Protein AF-A0A1Q6K4X0-F1 (afdb_monomer)

Radius of gyration: 29.73 Å; Cα contacts (8 Å, |Δi|>4): 358; chains: 1; bounding box: 68×43×69 Å

pLDDT: mean 73.02, std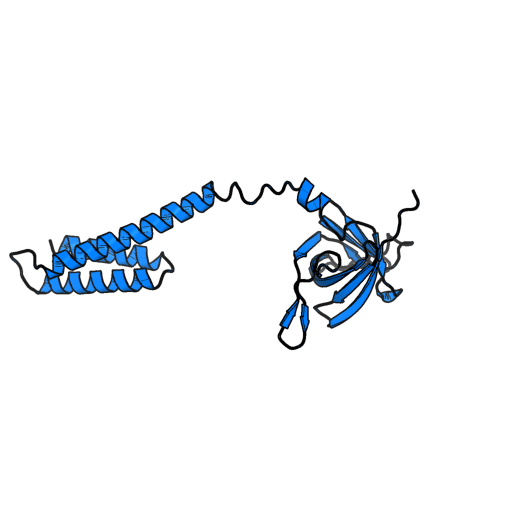 17.0, range [34.34, 96.12]

Secondary structure (DSSP, 8-state):
-HHHHHHHHHHHHHHHHTS--HHHHHHHHHHHHHHHHHHHH-SSS--HHHHHHHHHHHHHHHHHHHHHHHHHHHHHHSTTS--S-HHHHHHT-TT-EEEEESSTTT-EEEE-TTSEEEEES-TT-TTSEEEEEEEEEEE--EEETTEEE---TTS-EEEEEEEEEPPEETTEE---EEEEEEEEEEEETTEEEEEETTT--EEEEEEPP---

Sequence (212 aa):
MGIASFILGIVSLVLVLTGHSLLTIILGAIGFVLGIIGLLLNKSKISYMSIIGIILIIVSIIIVGVKFIFSLNEDENTGNASQVTEEEDVKNNPIIGNWLGDSENIGYFEFNKDKSFYWYQSQYTKDNNYYKGTYSITPGALQNNGKIDYGTEGHEIYTIMLYYDSQKVNGVSKERTDMGMFIVQKESETKFNVRNMMTDSFFNINKIQSNA

Foldseek 3Di:
DLVVLQVLLVVQCVLLVVDPDPVLNVLSVQLNVLSVVQVPPDDPDRDPSPVVSVVSSVVSVVVSVVVVVVVVVCVVVVVPPPPPPLVVVLVPDLPAAKKQWPDLCQEIKHQHSVQKIWGASYPVCSVWTQWIDGKDKDQDWDDDPNDIHSADVQWGKMKMKGWTFGTQHPNDHDGDTDIWIWIWTHPHSFKIWIATPVVRDIIMMGHDDPPD

Structure (mmCIF, N/CA/C/O backbone):
data_AF-A0A1Q6K4X0-F1
#
_entry.id   AF-A0A1Q6K4X0-F1
#
loop_
_atom_site.group_PDB
_atom_site.id
_atom_site.type_symbol
_atom_site.label_atom_id
_atom_site.label_alt_id
_atom_site.label_comp_id
_atom_site.label_asym_id
_atom_site.label_entity_id
_atom_site.label_seq_id
_atom_site.pdbx_PDB_ins_code
_atom_site.Cartn_x
_atom_site.Cartn_y
_atom_site.Cartn_z
_atom_site.occupancy
_atom_site.B_iso_or_equiv
_atom_site.auth_seq_id
_atom_site.auth_comp_id
_atom_site.auth_asym_id
_atom_site.auth_atom_id
_atom_site.pdbx_PDB_model_num
ATOM 1 N N . MET A 1 1 ? -47.733 -20.962 37.371 1.00 48.53 1 MET A N 1
ATOM 2 C CA . MET A 1 1 ? -46.739 -19.939 36.972 1.00 48.53 1 MET A CA 1
ATOM 3 C C . MET A 1 1 ? -45.320 -20.479 36.802 1.00 48.53 1 MET A C 1
ATOM 5 O O . MET A 1 1 ? -44.662 -20.000 35.894 1.00 48.53 1 MET A O 1
ATOM 9 N N . GLY A 1 2 ? -44.869 -21.495 37.556 1.00 51.03 2 GLY A N 1
ATOM 10 C CA . GLY A 1 2 ? -43.505 -22.044 37.413 1.00 51.03 2 GLY A CA 1
ATOM 11 C C . GLY A 1 2 ? -43.127 -22.519 35.999 1.00 51.03 2 GLY A C 1
ATOM 12 O O . GLY A 1 2 ? -42.027 -22.255 35.531 1.00 51.03 2 GLY A O 1
ATOM 13 N N . ILE A 1 3 ? -44.058 -23.147 35.272 1.00 52.09 3 ILE A N 1
ATOM 14 C CA . ILE A 1 3 ? -43.814 -23.617 33.895 1.00 52.09 3 ILE 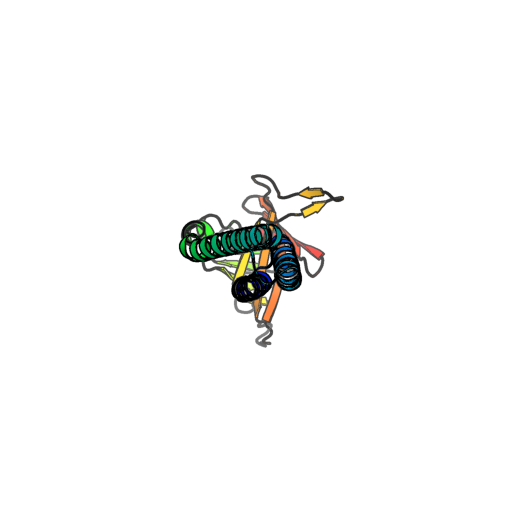A CA 1
ATOM 15 C C . ILE A 1 3 ? -43.611 -22.441 32.926 1.00 52.09 3 ILE A C 1
ATOM 17 O O . ILE A 1 3 ? -42.706 -22.481 32.102 1.00 52.09 3 ILE A O 1
ATOM 21 N N . ALA A 1 4 ? -44.391 -21.364 33.061 1.00 52.91 4 ALA A N 1
ATOM 22 C CA . ALA A 1 4 ? -44.247 -20.178 32.216 1.00 52.91 4 ALA A CA 1
ATOM 23 C C . ALA A 1 4 ? -42.901 -19.476 32.456 1.00 52.91 4 ALA A C 1
ATOM 25 O O . ALA A 1 4 ? -42.214 -19.131 31.501 1.00 52.91 4 ALA A O 1
ATOM 26 N N . SER A 1 5 ? -42.479 -19.339 33.718 1.00 52.88 5 SER A N 1
ATOM 27 C CA . SER A 1 5 ? -41.157 -18.797 34.062 1.00 52.88 5 SER A CA 1
ATOM 28 C C . SER A 1 5 ? -40.005 -19.699 33.609 1.00 52.88 5 SER A C 1
ATOM 30 O O . SER A 1 5 ? -38.953 -19.193 33.237 1.00 52.88 5 SER A O 1
ATOM 32 N N . PHE A 1 6 ? -40.198 -21.022 33.596 1.00 55.44 6 PHE A N 1
ATOM 33 C CA . PHE A 1 6 ? -39.202 -21.974 33.100 1.00 55.44 6 PHE A CA 1
ATOM 34 C C . PHE A 1 6 ? -39.042 -21.884 31.577 1.00 55.44 6 PHE A C 1
ATOM 36 O O . PHE A 1 6 ? -37.921 -21.798 31.084 1.00 55.44 6 PHE A O 1
ATOM 43 N N . ILE A 1 7 ? -40.155 -21.807 30.840 1.00 59.41 7 ILE A N 1
ATOM 44 C CA . ILE A 1 7 ? -40.153 -21.600 29.385 1.00 59.41 7 ILE A CA 1
ATOM 45 C C . ILE A 1 7 ? -39.500 -20.254 29.041 1.00 59.41 7 ILE A C 1
ATOM 47 O O . ILE A 1 7 ? -38.622 -20.207 28.184 1.00 59.41 7 ILE A O 1
ATOM 51 N N . LEU A 1 8 ? -39.851 -19.178 29.755 1.00 56.34 8 LEU A N 1
ATOM 52 C CA . LEU A 1 8 ? -39.223 -17.859 29.601 1.00 56.34 8 LEU A CA 1
ATOM 53 C C . LEU A 1 8 ? -37.716 -17.886 29.913 1.00 56.34 8 LEU A C 1
ATOM 55 O O . LEU A 1 8 ? -36.938 -17.235 29.220 1.00 56.34 8 LEU A O 1
ATOM 59 N N . GLY A 1 9 ? -37.292 -18.666 30.910 1.00 60.12 9 GLY A N 1
ATOM 60 C CA . GLY A 1 9 ? -35.881 -18.869 31.238 1.00 60.12 9 GLY A CA 1
ATOM 61 C C . GLY A 1 9 ? -35.108 -19.595 30.135 1.00 60.12 9 GLY A C 1
ATOM 62 O O . GLY A 1 9 ? -34.004 -19.176 29.799 1.00 60.12 9 GLY A O 1
ATOM 63 N N . ILE A 1 10 ? -35.695 -20.633 29.527 1.00 61.41 10 ILE A N 1
ATOM 64 C CA . ILE A 1 10 ? -35.090 -21.351 28.391 1.00 61.41 10 ILE A CA 1
ATOM 65 C C . ILE A 1 10 ? -34.988 -20.437 27.168 1.00 61.41 10 ILE A C 1
ATOM 67 O O . ILE A 1 10 ? -33.926 -20.355 26.560 1.00 61.41 10 ILE A O 1
ATOM 71 N N . VAL A 1 11 ? -36.062 -19.720 26.824 1.00 60.47 11 VAL A N 1
ATOM 72 C CA . VAL A 1 11 ? -36.071 -18.792 25.680 1.00 60.47 11 VAL A CA 1
ATOM 73 C C . VAL A 1 11 ? -35.028 -17.686 25.868 1.00 60.47 11 VAL A C 1
ATOM 75 O O . VAL A 1 11 ? -34.290 -17.379 24.936 1.00 60.47 11 VAL A O 1
ATOM 78 N N . SER A 1 12 ? -34.903 -17.151 27.086 1.00 58.31 12 SER A N 1
ATOM 79 C CA . SER A 1 12 ? -33.860 -16.184 27.439 1.00 58.31 12 SER A CA 1
ATOM 80 C C . SER A 1 12 ? -32.456 -16.774 27.289 1.00 58.31 12 SER A C 1
ATOM 82 O O . SER A 1 12 ? -31.617 -16.173 26.630 1.00 58.31 12 SER A O 1
ATOM 84 N N . LEU A 1 13 ? -32.200 -17.979 27.813 1.00 57.59 13 LEU A N 1
ATOM 85 C CA . LEU A 1 13 ? -30.898 -18.645 27.694 1.00 57.59 13 LEU A CA 1
ATOM 86 C C . LEU A 1 13 ? -30.501 -18.891 26.227 1.00 57.59 13 LEU A C 1
ATOM 88 O O . LEU A 1 13 ? -29.345 -18.689 25.864 1.00 57.59 13 LEU A O 1
ATOM 92 N N . VAL A 1 14 ? -31.456 -19.285 25.380 1.00 58.84 14 VAL A N 1
ATOM 93 C CA . VAL A 1 14 ? -31.230 -19.509 23.943 1.00 58.84 14 VAL A CA 1
ATOM 94 C C . VAL A 1 14 ? -30.912 -18.195 23.217 1.00 58.84 14 VAL A C 1
ATOM 96 O O . VAL A 1 14 ? -29.931 -18.141 22.481 1.00 58.84 14 VAL A O 1
ATOM 99 N N . LEU A 1 15 ? -31.666 -17.120 23.477 1.00 56.31 15 LEU A N 1
ATOM 100 C CA . LEU A 1 15 ? -31.404 -15.778 22.921 1.00 56.31 15 LEU A CA 1
ATOM 101 C C . LEU A 1 15 ? -30.054 -15.201 23.375 1.00 56.31 15 LEU A C 1
ATOM 103 O O . LEU A 1 15 ? -29.383 -14.459 22.658 1.00 56.31 15 LEU A O 1
ATOM 107 N N . VAL A 1 16 ? -29.645 -15.555 24.584 1.00 58.62 16 VAL A N 1
ATOM 108 C CA . VAL A 1 16 ? -28.382 -15.144 25.185 1.00 58.62 16 VAL A CA 1
ATOM 109 C C . VAL A 1 16 ? -27.194 -15.904 24.593 1.00 58.62 16 VAL A C 1
ATOM 111 O O . VAL A 1 16 ? -26.149 -15.301 24.381 1.00 58.62 16 VAL A O 1
ATOM 114 N N . LEU A 1 17 ? -27.350 -17.188 24.258 1.00 54.25 17 LEU A N 1
ATOM 115 C CA . LEU A 1 17 ? -26.324 -17.960 23.544 1.00 54.25 17 LEU A CA 1
ATOM 116 C C . LEU A 1 17 ? -26.070 -17.425 22.126 1.00 54.25 17 LEU A C 1
ATOM 118 O O . LEU A 1 17 ? -24.968 -17.584 21.609 1.00 54.25 17 LEU A O 1
ATOM 122 N N . THR A 1 18 ? -27.054 -16.755 21.520 1.00 57.53 18 THR A N 1
ATOM 123 C CA . THR A 1 18 ? -26.898 -16.086 20.218 1.00 57.53 18 THR A CA 1
ATOM 124 C C . THR A 1 18 ? -26.293 -14.679 20.307 1.00 57.53 18 THR A C 1
ATOM 126 O O . THR A 1 18 ? -25.854 -14.145 19.294 1.00 57.53 18 THR A O 1
ATOM 129 N N . GLY A 1 19 ? -26.238 -14.065 21.497 1.00 53.59 19 GLY A N 1
ATOM 130 C CA . GLY A 1 19 ? -25.682 -12.727 21.708 1.00 53.59 19 GLY A CA 1
ATOM 131 C C . GLY A 1 19 ? -24.340 -12.776 22.437 1.00 53.59 19 GLY A C 1
ATOM 132 O O . GLY A 1 19 ? -24.294 -13.075 23.624 1.00 53.59 19 GLY A O 1
ATOM 133 N N . HIS A 1 20 ? -23.243 -12.416 21.764 1.00 57.38 20 HIS A N 1
ATOM 134 C CA . HIS A 1 20 ? -21.856 -12.469 22.267 1.00 57.38 20 HIS A CA 1
ATOM 135 C C . HIS A 1 20 ? -21.516 -11.542 23.470 1.00 57.38 20 HIS A C 1
ATOM 137 O O . HIS A 1 20 ? -20.378 -11.096 23.606 1.00 57.38 20 HIS A O 1
ATOM 143 N N . SER A 1 21 ? -22.457 -11.195 24.358 1.00 60.59 21 SER A N 1
ATOM 144 C CA . SER A 1 21 ? -22.182 -10.384 25.552 1.00 60.59 21 SER A CA 1
ATOM 145 C C . SER A 1 21 ? -22.159 -11.231 26.827 1.00 60.59 21 SER A C 1
ATOM 147 O O . SER A 1 21 ? -23.158 -11.813 27.243 1.00 60.59 21 SER A O 1
ATOM 149 N N . LEU A 1 22 ? -21.009 -11.239 27.504 1.00 60.69 22 LEU A N 1
ATOM 150 C CA . LEU A 1 22 ? -20.805 -11.935 28.779 1.00 60.69 22 LEU A CA 1
ATOM 151 C C . LEU A 1 22 ? -21.836 -11.523 29.853 1.00 60.69 22 LEU A C 1
ATOM 153 O O . LEU A 1 22 ? -22.277 -12.347 30.651 1.00 60.69 22 LEU A O 1
ATOM 157 N N . LEU A 1 23 ? -22.265 -10.255 29.848 1.00 59.69 23 LEU A N 1
ATOM 158 C CA . LEU A 1 23 ? -23.225 -9.715 30.814 1.00 59.69 23 LEU A CA 1
ATOM 159 C C . LEU A 1 23 ? -24.624 -10.332 30.653 1.00 59.69 23 LEU A C 1
ATOM 161 O O . LEU A 1 23 ? -25.273 -10.654 31.648 1.00 59.69 23 LEU A O 1
ATOM 165 N N . THR A 1 24 ? -25.082 -10.540 29.416 1.00 61.66 24 THR A N 1
ATOM 166 C CA . THR A 1 24 ? -26.390 -11.158 29.145 1.00 61.66 24 THR A CA 1
ATOM 167 C C . THR A 1 24 ? -26.390 -12.647 29.484 1.00 61.66 24 THR A C 1
ATOM 169 O O . THR A 1 24 ? -27.399 -13.156 29.967 1.00 61.66 24 THR A O 1
ATOM 172 N N . ILE A 1 25 ? -25.239 -13.318 29.342 1.00 62.19 25 ILE A N 1
ATOM 173 C CA . ILE A 1 25 ? -25.019 -14.705 29.792 1.00 62.19 25 ILE A CA 1
ATOM 174 C C . ILE A 1 25 ? -25.204 -14.832 31.303 1.00 62.19 25 ILE A C 1
ATOM 176 O O . ILE A 1 25 ? -25.949 -15.696 31.766 1.00 62.19 25 ILE A O 1
ATOM 180 N N . ILE A 1 26 ? -24.597 -13.927 32.070 1.00 65.62 26 ILE A N 1
ATOM 181 C CA . ILE A 1 26 ? -24.696 -13.927 33.533 1.00 65.62 26 ILE A CA 1
ATOM 182 C C . ILE A 1 26 ? -26.141 -13.656 33.986 1.00 65.62 26 ILE A C 1
ATOM 184 O O . ILE A 1 26 ? -26.667 -14.383 34.830 1.00 65.62 26 ILE A O 1
ATOM 188 N N . LEU A 1 27 ? -26.813 -12.658 33.403 1.00 62.75 27 LEU A N 1
ATOM 189 C CA . LEU A 1 27 ? -28.191 -12.304 33.768 1.00 62.75 27 LEU A CA 1
ATOM 190 C C . LEU A 1 27 ? -29.202 -13.407 33.406 1.00 62.75 27 LEU A C 1
ATOM 192 O O . LEU A 1 27 ? -30.065 -13.737 34.225 1.00 62.75 27 LEU A O 1
ATOM 196 N N . GLY A 1 28 ? -29.058 -14.029 32.230 1.00 63.56 28 GLY A N 1
ATOM 197 C CA . GLY A 1 28 ? -29.887 -15.159 31.804 1.00 63.56 28 GLY A CA 1
ATOM 198 C C . GLY A 1 28 ? -29.727 -16.383 32.712 1.00 63.56 28 GLY A C 1
ATOM 199 O O . GLY A 1 28 ? -30.724 -16.977 33.131 1.00 63.56 28 GLY A O 1
ATOM 200 N N . ALA A 1 29 ? -28.490 -16.719 33.095 1.00 66.94 29 ALA A N 1
ATOM 201 C CA . ALA A 1 29 ? -28.207 -17.833 33.999 1.00 66.94 29 ALA A CA 1
ATOM 202 C C . ALA A 1 29 ? -28.795 -17.612 35.406 1.00 66.94 29 ALA A C 1
ATOM 204 O O . ALA A 1 29 ? -29.414 -18.519 35.967 1.00 66.94 29 ALA A O 1
ATOM 205 N N . ILE A 1 30 ? -28.670 -16.399 35.961 1.00 67.81 30 ILE A N 1
ATOM 206 C CA . ILE A 1 30 ? -29.246 -16.052 37.272 1.00 67.81 30 ILE A CA 1
ATOM 207 C C . ILE A 1 30 ? -30.779 -16.143 37.231 1.00 67.81 30 ILE A C 1
ATOM 209 O O . ILE A 1 30 ? -31.385 -16.738 38.126 1.00 67.81 30 ILE A O 1
ATOM 213 N N . GLY A 1 31 ? -31.413 -15.612 36.180 1.00 63.72 31 GLY A N 1
ATOM 214 C CA . GLY A 1 31 ? -32.865 -15.696 35.994 1.00 63.72 31 GLY A CA 1
ATOM 215 C C . GLY A 1 31 ? -33.37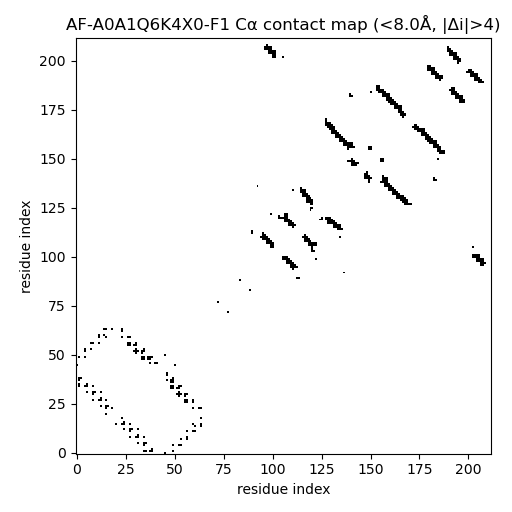1 -17.140 35.903 1.00 63.72 31 GLY A C 1
ATOM 216 O O . GLY A 1 31 ? -34.385 -17.482 36.515 1.00 63.72 31 GLY A O 1
ATOM 217 N N . PHE A 1 32 ? -32.631 -18.011 35.211 1.00 67.19 32 PHE A N 1
ATOM 218 C CA . PHE A 1 32 ? -32.951 -19.434 35.093 1.00 67.19 32 PHE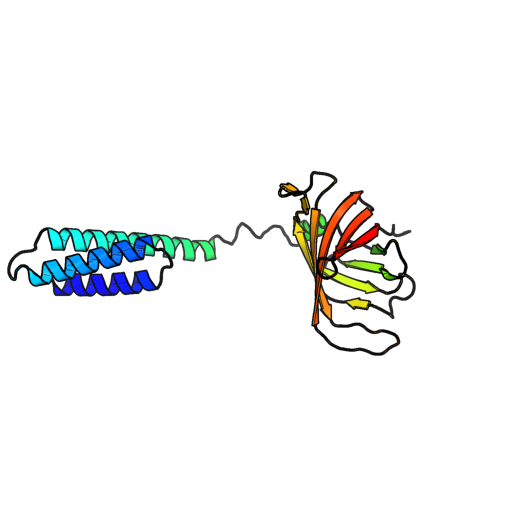 A CA 1
ATOM 219 C C . PHE A 1 32 ? -32.879 -20.168 36.441 1.00 67.19 32 PHE A C 1
ATOM 221 O O . PHE A 1 32 ? -33.824 -20.867 36.817 1.00 67.19 32 PHE A O 1
ATOM 228 N N . VAL A 1 33 ? -31.804 -19.960 37.210 1.00 69.69 33 VAL A N 1
ATOM 229 C CA . VAL A 1 33 ? -31.629 -20.570 38.541 1.00 69.69 33 VAL A CA 1
ATOM 230 C C . VAL A 1 33 ? -32.729 -20.117 39.504 1.00 69.69 33 VAL A C 1
ATOM 232 O O . VAL A 1 33 ? -33.336 -20.947 40.183 1.00 69.69 33 VAL A O 1
ATOM 235 N N . LEU A 1 34 ? -33.059 -18.822 39.523 1.00 65.06 34 LEU A N 1
ATOM 236 C CA . LEU A 1 34 ? -34.150 -18.291 40.348 1.00 65.06 34 LEU A CA 1
ATOM 237 C C . LEU A 1 34 ? -35.525 -18.826 39.917 1.00 65.06 34 LEU A C 1
ATOM 239 O O . LEU A 1 34 ? -36.375 -19.087 40.770 1.00 65.06 34 LEU A O 1
ATOM 243 N N . GLY A 1 35 ? -35.732 -19.054 38.616 1.00 63.56 35 GLY A N 1
ATOM 244 C CA . GLY A 1 35 ? -36.924 -19.713 38.083 1.00 63.56 35 GLY A CA 1
ATOM 245 C C . GLY A 1 35 ? -37.081 -21.153 38.582 1.00 63.56 35 GLY A C 1
ATOM 246 O O . GLY A 1 35 ? -38.167 -21.525 39.025 1.00 63.56 35 GLY A O 1
ATOM 247 N N . ILE A 1 36 ? -35.999 -21.942 38.585 1.00 66.56 36 ILE A N 1
ATOM 248 C CA . ILE A 1 36 ? -35.987 -23.317 39.121 1.00 66.56 36 ILE A CA 1
ATOM 249 C C . ILE A 1 36 ? -36.266 -23.320 40.627 1.00 66.56 36 ILE A C 1
ATOM 251 O O . ILE A 1 36 ? -37.115 -24.078 41.099 1.00 66.56 36 ILE A O 1
ATOM 255 N N . ILE A 1 37 ? -35.601 -22.443 41.382 1.00 66.62 37 ILE A N 1
ATOM 256 C CA . ILE A 1 37 ? -35.798 -22.312 42.832 1.00 66.62 37 ILE A CA 1
ATOM 257 C C . ILE A 1 37 ? -37.250 -21.915 43.148 1.00 66.62 37 ILE A C 1
ATOM 259 O O . ILE A 1 37 ? -37.867 -22.476 44.054 1.00 66.62 37 ILE A O 1
ATOM 263 N N . GLY A 1 38 ? -37.837 -21.005 42.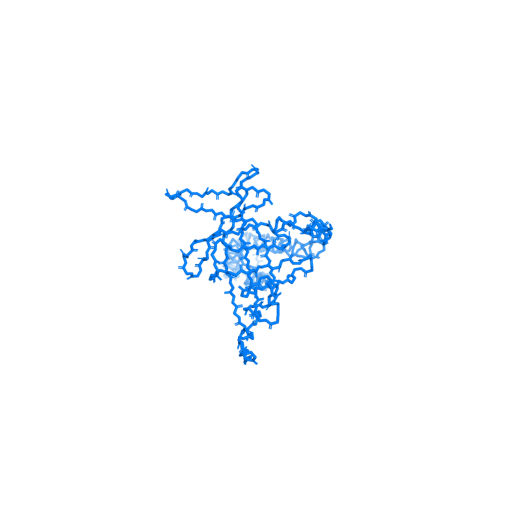363 1.00 61.53 38 GLY A N 1
ATOM 264 C CA . GLY A 1 38 ? -39.248 -20.629 42.471 1.00 61.53 38 GLY A CA 1
ATOM 265 C C . GLY A 1 38 ? -40.219 -21.778 42.172 1.00 61.53 38 GLY A C 1
ATOM 266 O O . GLY A 1 38 ? -41.292 -21.838 42.771 1.00 61.53 38 GLY A O 1
ATOM 267 N N . LEU A 1 39 ? -39.837 -22.707 41.292 1.00 61.22 39 LEU A N 1
ATOM 268 C CA . LEU A 1 39 ? -40.615 -23.901 40.941 1.00 61.22 39 LEU A CA 1
ATOM 269 C C . LEU A 1 39 ? -40.560 -24.971 42.043 1.00 61.22 39 LEU A C 1
ATOM 271 O O . LEU A 1 39 ? -41.547 -25.669 42.271 1.00 61.22 39 LEU A O 1
ATOM 275 N N . LEU A 1 40 ? -39.429 -25.061 42.749 1.00 64.62 40 LEU A N 1
ATOM 276 C CA . LEU A 1 40 ? -39.200 -26.008 43.841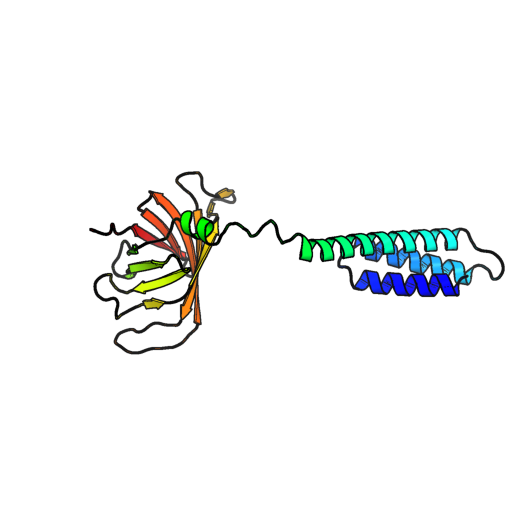 1.00 64.62 40 LEU A CA 1
ATOM 27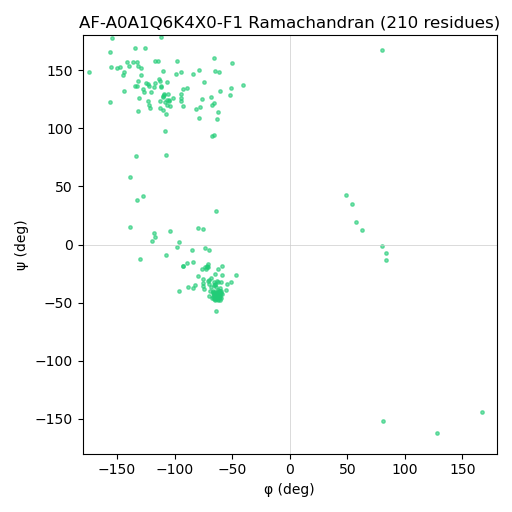7 C C . LEU A 1 40 ? -39.835 -25.576 45.176 1.00 64.62 40 LEU A C 1
ATOM 279 O O . LEU A 1 40 ? -40.162 -26.442 45.984 1.00 64.62 40 LEU A O 1
ATOM 283 N N . LEU A 1 41 ? -40.032 -24.271 45.426 1.00 60.34 41 LEU A N 1
ATOM 284 C CA . LEU A 1 41 ? -40.329 -23.773 46.780 1.00 60.34 41 LEU A CA 1
ATOM 285 C C . LEU A 1 41 ? -41.804 -23.624 47.203 1.00 60.34 41 LEU A C 1
ATOM 287 O O . LEU A 1 41 ? -42.014 -23.582 48.411 1.00 60.34 41 LEU A O 1
ATOM 291 N N . ASN A 1 42 ? -42.833 -23.578 46.336 1.00 53.00 42 ASN A N 1
ATOM 292 C CA . ASN A 1 42 ? -44.219 -23.871 46.779 1.00 53.00 42 ASN A CA 1
ATOM 293 C C . ASN A 1 42 ? -45.284 -23.916 45.666 1.00 53.00 42 ASN A C 1
ATOM 295 O O . ASN A 1 42 ? -45.251 -23.141 44.713 1.00 53.00 42 ASN A O 1
ATOM 299 N N . LYS A 1 43 ? -46.309 -24.759 45.863 1.00 56.97 43 LYS A N 1
ATOM 300 C CA . LYS A 1 43 ? -47.387 -25.080 44.905 1.00 56.97 43 LYS A CA 1
ATOM 301 C C . LYS A 1 43 ? -48.593 -24.120 44.876 1.00 56.97 43 LYS A C 1
ATOM 303 O O . LYS A 1 43 ? -49.453 -24.330 44.027 1.00 56.97 43 LYS A O 1
ATOM 308 N N . SER A 1 44 ? -48.709 -23.095 45.735 1.00 52.31 44 SER A N 1
ATOM 309 C CA . SER A 1 44 ? -49.973 -22.319 45.822 1.00 52.31 44 SER A CA 1
ATOM 310 C C . SER A 1 44 ? -49.895 -20.789 45.750 1.00 52.31 44 SER A C 1
ATOM 312 O O . SER A 1 44 ? -50.934 -20.168 45.533 1.00 52.31 44 SER A O 1
ATOM 314 N N . LYS A 1 45 ? -48.721 -20.149 45.860 1.00 56.25 45 LYS A N 1
ATOM 315 C CA . LYS A 1 45 ? -48.586 -18.685 45.712 1.00 56.25 45 LYS A CA 1
ATOM 316 C C . LYS A 1 45 ? -47.266 -18.302 45.049 1.00 56.25 45 LYS A C 1
ATOM 318 O O . LYS A 1 45 ? -46.251 -18.962 45.243 1.00 56.25 45 LYS A O 1
ATOM 323 N N . ILE A 1 46 ? -47.304 -17.230 44.259 1.00 54.91 46 ILE A N 1
ATOM 324 C CA . ILE A 1 46 ? -46.143 -16.661 43.568 1.00 54.91 46 ILE A CA 1
ATOM 325 C C . ILE A 1 46 ? -45.130 -16.207 44.627 1.00 54.91 46 ILE A C 1
ATOM 327 O O . ILE A 1 46 ? -45.412 -15.301 45.405 1.00 54.91 46 ILE A O 1
ATOM 331 N N . SER A 1 47 ? -43.966 -16.857 44.676 1.00 57.72 47 SER A N 1
ATOM 332 C CA . SER A 1 47 ? -42.863 -16.458 45.555 1.00 57.72 47 SER A CA 1
ATOM 333 C C . SER A 1 47 ? -42.187 -15.198 45.010 1.00 57.72 47 SER A C 1
ATOM 335 O O . SER A 1 47 ? -41.962 -15.096 43.803 1.00 57.72 47 SER A O 1
ATOM 337 N N . TYR A 1 48 ? -41.807 -14.265 45.888 1.00 61.09 48 TYR A N 1
ATOM 338 C CA . TYR A 1 48 ? -41.054 -13.054 45.532 1.00 61.09 48 TYR A CA 1
ATOM 339 C C . TYR A 1 48 ? -39.798 -13.359 44.695 1.00 61.09 48 TYR A C 1
ATOM 341 O O . TYR A 1 48 ? -39.471 -12.611 43.778 1.00 61.09 48 TYR A O 1
ATOM 349 N N . MET A 1 49 ? -39.157 -14.510 44.921 1.00 57.16 49 MET A N 1
ATOM 350 C CA . MET A 1 49 ? -38.014 -14.973 44.123 1.00 57.16 49 MET A CA 1
ATOM 351 C C . MET A 1 49 ? -38.378 -15.265 42.660 1.00 57.16 49 MET A C 1
ATOM 353 O O . MET A 1 49 ? -37.597 -14.982 41.755 1.00 57.16 49 MET A O 1
ATOM 357 N N . SER A 1 50 ? -39.587 -15.775 42.409 1.00 60.50 50 SER A N 1
ATOM 358 C CA . SER A 1 50 ? -40.090 -16.004 41.051 1.00 60.50 50 SER A CA 1
ATOM 359 C C . SER A 1 50 ? -40.377 -14.688 40.330 1.00 60.50 50 SER A C 1
ATOM 361 O O . SER A 1 50 ? -40.178 -14.612 39.123 1.00 60.50 50 SER A O 1
ATOM 363 N N . ILE A 1 51 ? -40.827 -13.657 41.054 1.00 63.06 51 ILE A N 1
ATOM 364 C CA . ILE A 1 51 ? -41.074 -12.318 40.496 1.00 63.06 51 ILE A CA 1
ATOM 365 C C . ILE A 1 51 ? -39.746 -11.676 40.089 1.00 63.06 51 ILE A C 1
ATOM 367 O O . ILE A 1 51 ? -39.620 -11.188 38.969 1.00 63.06 51 ILE A O 1
ATOM 371 N N . ILE A 1 52 ? -38.733 -11.747 40.957 1.00 62.66 52 ILE A N 1
ATOM 372 C CA . ILE A 1 52 ? -37.384 -11.238 40.672 1.00 62.66 52 ILE A CA 1
ATOM 373 C C . ILE A 1 52 ? -36.775 -11.960 39.461 1.00 62.66 52 ILE A C 1
ATOM 375 O O . ILE A 1 52 ? -36.238 -11.307 38.568 1.00 62.66 52 ILE A O 1
ATOM 379 N N . GLY A 1 53 ? -36.918 -13.287 39.377 1.00 61.84 53 GLY A N 1
ATOM 380 C CA . GLY A 1 53 ? -36.463 -14.062 38.219 1.00 61.84 53 GLY A CA 1
ATOM 381 C C . GLY A 1 53 ? -37.122 -13.624 36.905 1.00 61.84 53 GLY A C 1
ATOM 382 O O . GLY A 1 53 ? -36.435 -13.455 35.901 1.00 61.84 53 GLY A O 1
ATOM 383 N N . ILE A 1 54 ? -38.435 -13.364 36.916 1.00 64.06 54 ILE A N 1
ATOM 384 C CA . ILE A 1 54 ? -39.164 -12.862 35.739 1.00 64.06 54 ILE A CA 1
ATOM 385 C C . ILE A 1 54 ? -38.662 -11.471 35.331 1.00 64.06 54 ILE A C 1
ATOM 387 O O . ILE A 1 54 ? -38.433 -11.238 34.146 1.00 64.06 54 ILE A O 1
ATOM 391 N N . ILE A 1 55 ? -38.443 -10.564 36.289 1.00 67.12 55 ILE A N 1
ATOM 392 C CA . ILE A 1 55 ? -37.921 -9.217 36.009 1.00 67.12 55 ILE A CA 1
ATOM 393 C C . ILE A 1 55 ? -36.538 -9.301 35.348 1.00 67.12 55 ILE A C 1
ATOM 395 O O . ILE A 1 55 ? -36.303 -8.640 34.339 1.00 67.12 55 ILE A O 1
ATOM 399 N N . LEU A 1 56 ? -35.643 -10.151 35.857 1.00 64.00 56 LEU A N 1
ATOM 400 C CA . LEU A 1 56 ? -34.306 -10.337 35.279 1.00 64.00 56 LEU A CA 1
ATOM 401 C C . LEU A 1 56 ? -34.350 -10.920 33.859 1.00 64.00 56 LEU A C 1
ATOM 403 O O . LEU A 1 56 ? -33.561 -10.519 33.000 1.00 64.00 56 LEU A O 1
ATOM 407 N N . ILE A 1 57 ? -35.296 -11.823 33.588 1.00 64.81 57 ILE A N 1
ATOM 408 C CA . ILE A 1 57 ? -35.522 -12.353 32.239 1.00 64.81 57 ILE A CA 1
ATOM 409 C C . ILE A 1 57 ? -36.004 -11.242 31.297 1.00 64.81 57 ILE A C 1
ATOM 411 O O . ILE A 1 57 ? -35.460 -11.104 30.204 1.00 64.81 57 ILE A O 1
ATOM 415 N N . ILE A 1 58 ? -36.963 -10.413 31.723 1.00 64.44 58 ILE A N 1
ATOM 416 C CA . ILE A 1 58 ? -37.466 -9.285 30.923 1.00 64.44 58 ILE A CA 1
ATOM 417 C C . ILE A 1 58 ? -36.333 -8.303 30.601 1.00 64.44 58 ILE A C 1
ATOM 419 O O . ILE A 1 58 ? -36.173 -7.917 29.446 1.00 64.44 58 ILE A O 1
ATOM 423 N N . VAL A 1 59 ? -35.504 -7.948 31.588 1.00 68.19 59 VAL A N 1
ATOM 424 C CA . VAL A 1 59 ? -34.340 -7.068 31.383 1.00 68.19 59 VAL A CA 1
ATOM 425 C C . VAL A 1 59 ? -33.358 -7.673 30.375 1.00 68.19 59 VAL A C 1
ATOM 427 O O . VAL A 1 59 ? -32.884 -6.968 29.487 1.00 68.19 59 VAL A O 1
ATOM 430 N N . SER A 1 60 ? -33.099 -8.980 30.456 1.00 64.69 60 SER A N 1
ATOM 431 C CA . SER A 1 60 ? -32.210 -9.675 29.513 1.00 64.69 60 SER A CA 1
ATOM 432 C C . SER A 1 60 ? -32.753 -9.631 28.079 1.00 64.69 60 SER A C 1
ATOM 434 O O . SER A 1 60 ? -32.006 -9.327 27.151 1.00 64.69 60 SER A O 1
ATOM 436 N N . ILE A 1 61 ? -34.059 -9.856 27.898 1.00 65.94 61 ILE A N 1
ATOM 437 C CA . ILE A 1 61 ? -34.726 -9.789 26.588 1.00 65.94 61 ILE A CA 1
ATOM 438 C C . ILE A 1 61 ? -34.685 -8.364 26.024 1.00 65.94 61 ILE A C 1
ATOM 440 O O . ILE A 1 61 ? -34.415 -8.198 24.838 1.00 65.94 61 ILE A O 1
ATOM 444 N N . ILE A 1 62 ? -34.899 -7.335 26.853 1.00 67.94 62 ILE A N 1
ATOM 445 C CA . ILE A 1 62 ? -34.819 -5.930 26.421 1.00 67.94 62 ILE A CA 1
ATOM 446 C C . ILE A 1 62 ? -33.408 -5.600 25.925 1.00 67.94 62 ILE A C 1
ATOM 448 O O . ILE A 1 62 ? -33.269 -5.010 24.860 1.00 67.94 62 ILE A O 1
ATOM 452 N N . ILE A 1 63 ? -32.357 -6.007 26.645 1.00 66.06 63 ILE A N 1
ATOM 453 C CA . ILE A 1 63 ? -30.965 -5.743 26.239 1.00 66.06 63 ILE A CA 1
ATOM 454 C C . ILE A 1 63 ? -30.648 -6.412 24.893 1.00 66.06 63 ILE A C 1
ATOM 456 O O . ILE A 1 63 ? -30.040 -5.786 24.022 1.00 66.06 63 ILE A O 1
ATOM 460 N N . VAL A 1 64 ? -31.082 -7.662 24.702 1.00 65.25 64 VAL A N 1
ATOM 461 C CA . VAL A 1 64 ? -30.910 -8.388 23.433 1.00 65.25 64 VAL A CA 1
ATOM 462 C C . VAL A 1 64 ? -31.717 -7.730 22.312 1.00 65.25 64 VAL A C 1
ATOM 464 O O . VAL A 1 64 ? -31.180 -7.515 21.232 1.00 65.25 64 VAL A O 1
ATOM 467 N N . GLY A 1 65 ? -32.969 -7.347 22.573 1.00 64.06 65 GLY A N 1
ATOM 468 C CA . GLY A 1 65 ? -33.834 -6.668 21.607 1.00 64.06 65 GLY A CA 1
ATOM 469 C C . GLY A 1 65 ? -33.292 -5.305 21.179 1.00 64.06 65 GLY A C 1
ATOM 470 O O . GLY A 1 65 ? -33.283 -5.004 19.993 1.00 64.06 65 GLY A O 1
ATOM 471 N N . VAL A 1 66 ? -32.761 -4.512 22.114 1.00 64.88 66 VAL A N 1
ATOM 472 C CA . VAL A 1 66 ? -32.099 -3.236 21.808 1.00 64.88 66 VAL A CA 1
ATOM 473 C C . VAL A 1 66 ? -30.873 -3.471 20.930 1.00 64.88 66 VAL A C 1
ATOM 475 O O . VAL A 1 66 ? -30.738 -2.808 19.910 1.00 64.88 66 VAL A O 1
ATOM 478 N N . LYS A 1 67 ? -30.013 -4.445 21.258 1.00 63.91 67 LYS A N 1
ATOM 479 C CA . LYS A 1 67 ? -28.866 -4.792 20.403 1.00 63.91 67 LYS A CA 1
ATOM 480 C C . LYS A 1 67 ? -29.278 -5.283 19.019 1.00 63.91 67 LYS A C 1
ATOM 482 O O . LYS A 1 67 ? -28.628 -4.924 18.049 1.00 63.91 67 LYS A O 1
ATOM 487 N N . PHE A 1 68 ? -30.338 -6.079 18.923 1.00 64.12 68 PHE A N 1
ATOM 488 C CA . PHE A 1 68 ? -30.859 -6.558 17.647 1.00 64.12 68 PHE A CA 1
ATOM 489 C C . PHE A 1 68 ? -31.419 -5.408 16.801 1.00 64.12 68 PHE A C 1
ATOM 491 O O . PHE A 1 68 ? -31.104 -5.318 15.624 1.00 64.12 68 PHE A O 1
ATOM 498 N N . ILE A 1 69 ? -32.159 -4.472 17.405 1.00 62.00 69 ILE A N 1
ATOM 499 C CA . ILE A 1 69 ? -32.621 -3.252 16.727 1.00 62.00 69 ILE A CA 1
ATOM 500 C C . ILE A 1 69 ? -31.434 -2.378 16.303 1.00 62.00 69 ILE A C 1
ATOM 502 O O . ILE A 1 69 ? -31.447 -1.858 15.197 1.00 62.00 69 ILE A O 1
ATOM 506 N N . PHE A 1 70 ? -30.395 -2.234 17.133 1.00 57.84 70 PHE A N 1
ATOM 507 C CA . PHE A 1 70 ? -29.170 -1.527 16.743 1.00 57.84 70 PHE A CA 1
ATOM 508 C C . PHE A 1 70 ? -28.402 -2.243 15.629 1.00 57.84 70 PHE A C 1
ATOM 510 O O . PHE A 1 70 ? -27.857 -1.556 14.784 1.00 57.84 70 PHE A O 1
ATOM 517 N N . SER A 1 71 ? -28.398 -3.577 15.590 1.00 58.75 71 SER A N 1
ATOM 518 C CA . SER A 1 71 ? -27.798 -4.363 14.503 1.00 58.75 71 SER A CA 1
ATOM 519 C C . SER A 1 71 ? -28.590 -4.231 13.199 1.00 58.75 71 SER A C 1
ATOM 521 O O . SER A 1 71 ? -27.989 -4.091 12.145 1.00 58.75 71 SER A O 1
ATOM 523 N N . LEU A 1 72 ? -29.925 -4.215 13.259 1.00 57.59 72 LEU A N 1
ATOM 524 C CA . LEU A 1 72 ? -30.775 -3.944 12.093 1.00 57.59 72 LEU A CA 1
ATOM 525 C C . LEU A 1 72 ? -30.650 -2.486 11.625 1.00 57.59 72 LEU A C 1
ATOM 527 O O . LEU A 1 72 ? -30.637 -2.215 10.431 1.00 57.59 72 LEU A O 1
ATOM 531 N N . ASN A 1 73 ? -30.504 -1.547 12.563 1.00 53.34 73 ASN A N 1
ATOM 532 C CA . ASN A 1 73 ? -30.170 -0.164 12.244 1.00 53.34 73 ASN A CA 1
ATOM 533 C C . ASN A 1 73 ? -28.711 -0.004 11.808 1.00 53.34 73 ASN A C 1
ATOM 535 O O . ASN A 1 73 ? -28.416 0.987 11.169 1.00 53.34 73 ASN A O 1
ATOM 539 N N . GLU A 1 74 ? -27.783 -0.907 12.119 1.00 49.06 74 GLU A N 1
ATOM 540 C CA . GLU A 1 74 ? -26.448 -0.901 11.509 1.00 49.06 74 GLU A CA 1
ATOM 541 C C . GLU A 1 74 ? -26.538 -1.302 10.033 1.00 49.06 74 GLU A C 1
ATOM 543 O O . GLU A 1 74 ? -25.808 -0.739 9.229 1.00 49.06 74 GLU A O 1
ATOM 548 N N . ASP A 1 75 ? -27.491 -2.147 9.635 1.00 46.53 75 ASP A N 1
ATOM 549 C CA . ASP A 1 75 ? -27.726 -2.469 8.220 1.00 46.53 75 ASP A CA 1
ATOM 550 C C . ASP A 1 75 ? -28.446 -1.338 7.450 1.00 46.53 75 ASP A C 1
ATOM 552 O O . ASP A 1 75 ? -28.188 -1.148 6.264 1.00 46.53 75 ASP A O 1
ATOM 556 N N . GLU A 1 76 ? -29.292 -0.526 8.104 1.00 46.78 76 GLU A N 1
ATOM 557 C CA . GLU A 1 76 ? -29.917 0.660 7.473 1.00 46.78 76 GLU A CA 1
ATOM 558 C C . GLU A 1 76 ? -29.131 1.973 7.677 1.00 46.78 76 GLU A C 1
ATOM 560 O O . GLU A 1 76 ? -29.302 2.928 6.920 1.00 46.78 76 GLU A O 1
ATOM 565 N N . ASN A 1 77 ? -28.228 2.038 8.659 1.00 42.31 77 ASN A N 1
ATOM 566 C CA . ASN A 1 77 ? -27.468 3.239 9.036 1.00 42.31 77 ASN A CA 1
ATOM 567 C C . ASN A 1 77 ? -25.943 3.072 8.867 1.00 42.31 77 ASN A C 1
ATOM 569 O O . ASN A 1 77 ? -25.177 3.964 9.228 1.00 42.31 77 ASN A O 1
ATOM 573 N N . THR A 1 78 ? -25.490 1.990 8.221 1.00 38.69 78 THR A N 1
ATOM 574 C CA . THR A 1 78 ? -24.202 1.968 7.494 1.00 38.69 78 THR A CA 1
ATOM 575 C C . THR A 1 78 ? -24.268 2.753 6.178 1.00 38.69 78 THR A C 1
ATOM 577 O O . THR A 1 78 ? -23.242 2.976 5.538 1.00 38.69 78 THR A O 1
ATOM 580 N N . GLY A 1 79 ? -25.439 3.287 5.817 1.00 38.66 79 GLY A N 1
ATOM 581 C CA . GLY A 1 79 ? -25.650 4.139 4.645 1.00 38.66 79 GLY A CA 1
ATOM 582 C C . GLY A 1 79 ? -25.152 5.585 4.756 1.00 38.66 79 GLY A C 1
ATOM 583 O O . GLY A 1 79 ? -25.523 6.383 3.908 1.00 38.66 79 GLY A O 1
ATOM 584 N N . ASN A 1 80 ? -24.338 5.949 5.758 1.00 35.25 80 ASN A N 1
ATOM 585 C CA . ASN A 1 80 ? -23.780 7.310 5.869 1.00 35.25 80 ASN A CA 1
ATOM 586 C C . ASN A 1 80 ? -22.302 7.399 6.302 1.00 35.25 80 ASN A C 1
ATOM 588 O O . ASN A 1 80 ? -21.825 8.482 6.631 1.00 35.25 80 ASN A O 1
ATOM 592 N N . ALA A 1 81 ? -21.544 6.297 6.252 1.00 40.25 81 ALA A N 1
ATOM 593 C CA . ALA A 1 81 ? -20.080 6.331 6.409 1.00 40.25 81 ALA A CA 1
ATOM 594 C C . ALA A 1 81 ? -19.313 5.848 5.163 1.00 40.25 81 ALA A C 1
ATOM 596 O O . ALA A 1 81 ? -18.092 5.728 5.181 1.00 40.25 81 ALA A O 1
ATOM 597 N N . SER A 1 82 ? -20.002 5.581 4.054 1.00 43.75 82 SER A N 1
ATOM 598 C CA . SER A 1 82 ? -19.376 5.220 2.776 1.00 43.75 82 SER A CA 1
ATOM 599 C C . SER A 1 82 ? -20.078 5.923 1.625 1.00 43.75 82 SER A C 1
ATOM 601 O O . SER A 1 82 ? -20.598 5.322 0.695 1.00 43.75 82 SER A O 1
ATOM 603 N N . GLN A 1 83 ? -20.083 7.247 1.719 1.00 37.22 83 GLN A N 1
ATOM 604 C CA . GLN A 1 83 ? -20.146 8.112 0.551 1.00 37.22 83 GLN A CA 1
ATOM 605 C C . GLN A 1 83 ? -19.001 9.132 0.615 1.00 37.22 83 GLN A C 1
ATOM 607 O O . GLN A 1 83 ? -19.161 10.298 0.281 1.00 37.22 83 GLN A O 1
ATOM 612 N N . VAL A 1 84 ? -17.804 8.678 1.013 1.00 41.41 84 VAL A N 1
ATOM 613 C CA . VAL A 1 84 ? -16.606 9.197 0.345 1.00 41.41 84 VAL A CA 1
ATOM 614 C C . VAL A 1 84 ? -16.730 8.628 -1.058 1.00 41.41 84 VAL A C 1
ATOM 616 O O . VAL A 1 84 ? -16.467 7.449 -1.285 1.00 41.41 84 VAL A O 1
ATOM 619 N N . THR A 1 85 ? -17.327 9.414 -1.950 1.00 41.53 85 THR A N 1
ATOM 620 C CA . THR A 1 85 ? -17.493 9.095 -3.369 1.00 41.53 85 THR A CA 1
ATOM 621 C C . THR A 1 85 ? -16.195 8.448 -3.861 1.00 41.53 85 THR A C 1
ATOM 623 O O . THR A 1 85 ? -15.126 8.950 -3.516 1.00 41.53 85 THR A O 1
ATOM 626 N N . GLU A 1 86 ? -16.238 7.381 -4.667 1.00 47.69 86 GLU A N 1
ATOM 627 C CA . GLU A 1 86 ? -15.027 6.843 -5.324 1.00 47.69 86 GLU A CA 1
ATOM 628 C C . GLU A 1 86 ? -14.183 7.971 -5.962 1.00 47.69 86 GLU A C 1
ATOM 630 O O . GLU A 1 86 ? -12.961 7.888 -6.032 1.00 47.69 86 GLU A O 1
ATOM 635 N N . GLU A 1 87 ? -14.818 9.089 -6.335 1.00 45.19 87 GLU A N 1
ATOM 636 C CA . GLU A 1 87 ? -14.163 10.327 -6.755 1.00 45.19 87 GLU A CA 1
ATOM 637 C C . GLU A 1 87 ? -13.259 11.000 -5.699 1.00 45.19 87 GLU A C 1
ATOM 639 O O . GLU A 1 87 ? -12.183 11.461 -6.070 1.00 45.19 87 GLU A O 1
ATOM 644 N N . GLU A 1 88 ? -13.617 11.069 -4.411 1.00 46.34 88 GLU A N 1
ATOM 645 C CA . GLU A 1 88 ? -12.764 11.656 -3.357 1.00 46.34 88 GLU A CA 1
ATOM 646 C C . GLU A 1 88 ? -11.591 10.741 -2.984 1.00 46.34 88 GLU A C 1
ATOM 648 O O . GLU A 1 88 ? -10.465 11.217 -2.818 1.00 46.34 88 GLU A O 1
ATOM 653 N N . ASP A 1 89 ? -11.825 9.428 -2.943 1.00 50.69 89 ASP A N 1
ATOM 654 C CA . ASP A 1 89 ? -10.803 8.421 -2.634 1.00 50.69 89 ASP A CA 1
ATOM 655 C C . ASP A 1 89 ? -9.770 8.255 -3.774 1.00 50.69 89 ASP A C 1
ATOM 657 O O . ASP A 1 89 ? -8.645 7.785 -3.579 1.00 50.69 89 ASP A O 1
ATOM 661 N N . VAL A 1 90 ? -10.126 8.693 -4.988 1.00 52.25 90 VAL A N 1
ATOM 662 C CA . VAL A 1 90 ? -9.213 8.850 -6.132 1.00 52.25 90 VAL A CA 1
ATOM 663 C C . VAL A 1 90 ? -8.558 10.234 -6.148 1.00 52.25 90 VAL A C 1
ATOM 665 O O . VAL A 1 90 ? -7.380 10.341 -6.494 1.00 52.25 90 VAL A O 1
ATOM 668 N N . LYS A 1 91 ? -9.275 11.299 -5.765 1.00 52.16 91 LYS A N 1
ATOM 669 C CA . LYS A 1 91 ? -8.748 12.676 -5.749 1.00 52.16 91 LYS A CA 1
ATOM 670 C C . LYS A 1 91 ? -7.673 12.887 -4.678 1.00 52.16 91 LYS A C 1
ATOM 672 O O . LYS A 1 91 ? -6.760 13.675 -4.909 1.00 52.16 91 LYS A O 1
ATOM 677 N N . ASN A 1 92 ? -7.738 12.140 -3.574 1.00 68.38 92 ASN A N 1
ATOM 678 C CA . ASN A 1 92 ? -6.794 12.224 -2.456 1.00 68.38 92 ASN A CA 1
ATOM 679 C C . ASN A 1 92 ? -5.779 11.072 -2.397 1.00 68.38 92 ASN A C 1
ATOM 681 O O . ASN A 1 92 ? -5.084 10.936 -1.395 1.00 68.38 92 ASN A O 1
ATOM 685 N N . ASN A 1 93 ? -5.662 10.235 -3.434 1.00 83.12 93 ASN A N 1
ATOM 686 C CA . ASN A 1 93 ? -4.704 9.131 -3.419 1.00 83.12 93 ASN A CA 1
ATOM 687 C C . ASN A 1 93 ? -3.272 9.631 -3.728 1.00 83.12 93 ASN A C 1
ATOM 689 O O . ASN A 1 93 ? -2.970 9.960 -4.882 1.00 83.12 93 ASN A O 1
ATOM 693 N N . PRO A 1 94 ? -2.363 9.650 -2.735 1.00 85.69 94 PRO A N 1
ATOM 694 C CA . PRO A 1 94 ? -1.057 10.303 -2.846 1.00 85.69 94 PRO A CA 1
ATOM 695 C C . PRO A 1 94 ? -0.082 9.561 -3.768 1.00 85.69 94 PRO A C 1
ATOM 697 O O . PRO A 1 94 ? 0.885 10.151 -4.252 1.00 85.69 94 PRO A O 1
ATOM 700 N N . ILE A 1 95 ? -0.330 8.277 -4.040 1.00 90.12 95 ILE A N 1
ATOM 701 C CA . ILE A 1 95 ? 0.578 7.435 -4.824 1.00 90.12 95 ILE A CA 1
ATOM 702 C C . ILE A 1 95 ? 0.179 7.318 -6.295 1.00 90.12 95 ILE A C 1
ATOM 704 O O . ILE A 1 95 ? 0.892 6.674 -7.058 1.00 90.12 95 ILE A O 1
ATOM 708 N N . ILE A 1 96 ? -0.931 7.926 -6.732 1.00 92.31 96 ILE A N 1
ATOM 709 C CA . ILE A 1 96 ? -1.327 7.864 -8.145 1.00 92.31 96 ILE A CA 1
ATOM 710 C C . ILE A 1 96 ? -0.245 8.493 -9.026 1.00 92.31 96 ILE A C 1
ATOM 712 O O . ILE A 1 96 ? 0.228 9.617 -8.791 1.00 92.31 96 ILE A O 1
ATOM 716 N N . GLY A 1 97 ? 0.103 7.762 -10.081 1.00 92.75 97 GLY A N 1
ATOM 717 C CA . GLY A 1 97 ? 1.069 8.166 -11.086 1.00 92.75 97 GLY A CA 1
ATOM 718 C C . GLY A 1 97 ? 2.147 7.121 -11.332 1.00 92.75 97 GLY A C 1
ATOM 719 O O . GLY A 1 97 ? 2.014 5.945 -10.995 1.00 92.75 97 GLY A O 1
ATOM 720 N N . ASN A 1 98 ? 3.219 7.605 -11.945 1.00 94.44 98 ASN A N 1
ATOM 721 C CA . ASN A 1 98 ? 4.325 6.816 -12.456 1.00 94.44 98 ASN A CA 1
ATOM 722 C C . ASN A 1 98 ? 5.550 7.049 -11.574 1.00 94.44 98 ASN A C 1
ATOM 724 O O . ASN A 1 98 ? 5.914 8.203 -11.329 1.00 94.44 98 ASN A O 1
ATOM 728 N N . TRP A 1 99 ? 6.185 5.978 -11.109 1.00 95.38 99 TRP A N 1
ATOM 729 C CA . TRP A 1 99 ? 7.250 6.051 -10.112 1.00 95.38 99 TRP A CA 1
ATOM 730 C C . TRP A 1 99 ? 8.438 5.185 -10.501 1.00 95.38 99 TRP A C 1
ATOM 732 O O . TRP A 1 99 ? 8.273 4.040 -10.915 1.00 95.38 99 TRP A O 1
ATOM 742 N N . LEU A 1 100 ? 9.643 5.720 -10.337 1.00 95.12 100 LEU A N 1
ATOM 743 C CA . LEU A 1 100 ? 10.890 5.018 -10.613 1.00 95.12 100 LEU A CA 1
ATOM 744 C C . LEU A 1 100 ? 11.611 4.691 -9.309 1.00 95.12 100 LEU A C 1
ATOM 746 O O . LEU A 1 100 ? 11.828 5.586 -8.488 1.00 95.12 100 LEU A O 1
ATOM 750 N N . GLY A 1 101 ? 12.004 3.430 -9.143 1.00 93.19 101 GLY A N 1
ATOM 751 C CA . GLY A 1 101 ? 12.907 3.020 -8.077 1.00 93.19 101 GLY A CA 1
ATOM 752 C C . GLY A 1 101 ? 14.271 3.698 -8.192 1.00 93.19 101 GLY A C 1
ATOM 753 O O . GLY A 1 101 ? 14.758 3.978 -9.285 1.00 93.19 101 GLY A O 1
ATOM 754 N N . ASP A 1 102 ? 14.912 3.944 -7.058 1.00 89.44 102 ASP A N 1
ATOM 755 C CA . ASP A 1 102 ? 16.262 4.513 -6.979 1.00 89.44 102 ASP A CA 1
ATOM 756 C C . ASP A 1 102 ? 17.386 3.567 -7.442 1.00 89.44 102 ASP A C 1
ATOM 758 O O . ASP A 1 102 ? 18.542 3.978 -7.538 1.00 89.44 102 ASP A O 1
ATOM 762 N N . SER A 1 103 ? 17.056 2.318 -7.774 1.00 81.50 103 SER A N 1
ATOM 763 C CA . SER A 1 103 ? 17.964 1.371 -8.415 1.00 81.50 103 SER A CA 1
ATOM 764 C C . SER A 1 103 ? 17.258 0.549 -9.493 1.00 81.50 103 SER A C 1
ATOM 766 O O . SER A 1 103 ? 16.053 0.294 -9.428 1.00 81.50 103 SER A O 1
ATOM 768 N N . GLU A 1 104 ? 18.028 0.085 -10.480 1.00 72.12 104 GLU A N 1
ATOM 769 C CA . GLU A 1 104 ? 17.515 -0.691 -11.622 1.00 72.12 104 GLU A CA 1
ATOM 770 C C . GLU A 1 104 ? 16.801 -1.988 -11.203 1.00 72.12 104 GLU A C 1
ATOM 772 O O . GLU A 1 104 ? 15.899 -2.454 -11.894 1.00 72.12 104 GLU A O 1
ATOM 777 N N . ASN A 1 105 ? 17.155 -2.550 -10.045 1.00 80.19 105 ASN A N 1
ATOM 778 C CA . ASN A 1 105 ? 16.558 -3.784 -9.530 1.00 80.19 105 ASN A CA 1
ATOM 779 C C . ASN A 1 105 ? 15.159 -3.579 -8.935 1.00 80.19 105 ASN A C 1
ATOM 781 O O . ASN A 1 105 ? 14.403 -4.540 -8.811 1.00 80.19 105 ASN A O 1
ATOM 785 N N . ILE A 1 106 ? 14.817 -2.345 -8.557 1.00 86.69 106 ILE A N 1
ATOM 786 C CA . ILE A 1 106 ? 13.498 -2.006 -8.021 1.00 86.69 106 ILE A CA 1
ATOM 787 C C . ILE A 1 106 ? 12.506 -1.787 -9.161 1.00 86.69 106 ILE A C 1
ATOM 789 O O . ILE A 1 106 ? 11.356 -2.182 -9.035 1.00 86.69 106 ILE A O 1
ATOM 793 N N . GLY A 1 107 ? 12.939 -1.227 -10.291 1.00 89.94 107 GLY A N 1
ATOM 794 C CA . GLY A 1 107 ? 12.109 -1.079 -11.486 1.00 89.94 107 GLY A CA 1
ATOM 795 C C . GLY A 1 107 ? 11.150 0.116 -11.449 1.00 89.94 107 GLY A C 1
ATOM 796 O O . GLY A 1 107 ? 11.434 1.157 -10.853 1.00 89.94 107 GLY A O 1
ATOM 797 N N . TYR A 1 108 ? 10.031 -0.015 -12.159 1.00 92.19 108 TYR A N 1
ATOM 798 C CA . TYR A 1 108 ? 9.098 1.069 -12.476 1.00 92.19 108 TYR A CA 1
ATOM 799 C C . TYR A 1 108 ? 7.662 0.702 -12.082 1.00 92.19 108 TYR A C 1
ATOM 801 O O . TYR A 1 108 ? 7.205 -0.392 -12.400 1.00 92.19 108 TYR A O 1
ATOM 809 N N . PHE A 1 109 ? 6.943 1.607 -11.420 1.00 93.88 109 PHE A N 1
ATOM 810 C CA . PHE A 1 109 ? 5.582 1.390 -10.924 1.00 93.88 109 PHE A CA 1
ATOM 811 C C . PHE A 1 109 ? 4.591 2.346 -11.586 1.00 93.88 109 PHE A C 1
ATOM 813 O O . PHE A 1 109 ? 4.860 3.541 -11.707 1.00 93.88 109 PHE A O 1
ATOM 820 N N . GLU A 1 110 ? 3.417 1.832 -11.934 1.00 94.12 110 GLU A N 1
ATOM 821 C CA . GLU A 1 110 ? 2.261 2.615 -12.377 1.00 94.12 110 GLU A CA 1
ATOM 822 C C . GLU A 1 110 ? 1.086 2.333 -11.449 1.00 94.12 110 GLU A C 1
ATOM 824 O O . GLU A 1 110 ? 0.619 1.197 -11.381 1.00 94.12 110 GLU A O 1
ATOM 829 N N . PHE A 1 111 ? 0.608 3.362 -10.751 1.00 94.19 111 PHE A N 1
ATOM 830 C CA . PHE A 1 111 ? -0.586 3.305 -9.906 1.00 94.19 111 PHE A CA 1
ATOM 831 C C . PHE A 1 111 ? -1.708 4.118 -10.546 1.00 94.19 111 PHE A C 1
ATOM 833 O O . PHE A 1 111 ? -1.602 5.342 -10.687 1.00 94.19 111 PHE A O 1
ATOM 840 N N . ASN A 1 112 ? -2.783 3.433 -10.929 1.00 92.38 112 ASN A N 1
ATOM 841 C CA . ASN A 1 112 ? -3.879 4.012 -11.695 1.00 92.38 112 ASN A CA 1
ATOM 842 C C . ASN A 1 112 ? -5.063 4.418 -10.815 1.00 92.38 112 ASN A C 1
ATOM 844 O O . ASN A 1 112 ? -5.285 3.898 -9.724 1.00 92.38 112 ASN A O 1
ATOM 848 N N . LYS A 1 113 ? -5.881 5.337 -11.337 1.00 90.56 113 LYS A N 1
ATOM 849 C CA . LYS A 1 113 ? -7.088 5.838 -10.658 1.00 90.56 113 LYS A CA 1
ATOM 850 C C . LYS A 1 113 ? -8.109 4.741 -10.349 1.00 90.56 113 LYS A C 1
ATOM 852 O O . LYS A 1 113 ? -8.779 4.817 -9.331 1.00 90.56 113 LYS A O 1
ATOM 857 N N . ASP A 1 114 ? -8.193 3.719 -11.191 1.00 88.56 114 ASP A N 1
ATOM 858 C CA . ASP A 1 114 ? -9.090 2.567 -11.037 1.00 88.56 114 ASP A CA 1
ATOM 859 C C . ASP A 1 114 ? -8.569 1.509 -10.043 1.00 88.56 114 ASP A C 1
ATOM 861 O O . ASP A 1 114 ? -9.059 0.382 -10.023 1.00 88.56 114 ASP A O 1
ATOM 865 N N . LYS A 1 115 ? -7.559 1.854 -9.229 1.00 90.12 115 LYS A N 1
ATOM 866 C CA . LYS A 1 115 ? -6.882 0.965 -8.272 1.00 90.12 115 LYS A CA 1
ATOM 867 C C . LYS A 1 115 ? -6.158 -0.222 -8.925 1.00 90.12 115 LYS A C 1
ATOM 869 O O . LYS A 1 115 ? -5.718 -1.130 -8.217 1.00 90.12 115 LYS A O 1
ATOM 874 N N . SER A 1 116 ? -5.974 -0.222 -10.246 1.00 92.69 116 SER A N 1
ATOM 875 C CA . SER A 1 116 ? -5.048 -1.145 -10.902 1.00 92.69 116 SER A CA 1
ATOM 876 C C . SER A 1 116 ? -3.604 -0.665 -10.746 1.00 92.69 116 SER A C 1
ATOM 878 O O . SER A 1 116 ? -3.334 0.537 -10.651 1.00 92.69 116 SER A O 1
ATOM 880 N N . PHE A 1 117 ? -2.658 -1.600 -10.723 1.00 93.25 117 PHE A N 1
ATOM 881 C CA . PHE A 1 117 ? -1.240 -1.272 -10.763 1.00 93.25 117 PHE A CA 1
ATOM 882 C C . PHE A 1 117 ? -0.465 -2.177 -11.712 1.00 93.25 117 PHE A C 1
ATOM 884 O O . PHE A 1 117 ? -0.836 -3.327 -11.971 1.00 93.25 117 PHE A O 1
ATOM 891 N N . TYR A 1 118 ? 0.673 -1.653 -12.150 1.00 91.50 118 TYR A N 1
ATOM 892 C CA . TYR A 1 118 ? 1.686 -2.399 -12.871 1.00 91.50 118 TYR A CA 1
ATOM 893 C C . TYR A 1 118 ? 3.055 -2.137 -12.260 1.00 91.50 118 TYR A C 1
ATOM 895 O O . TYR A 1 118 ? 3.387 -1.013 -11.891 1.00 91.50 118 TYR A O 1
ATOM 903 N N . TRP A 1 119 ? 3.861 -3.186 -12.174 1.00 91.31 119 TRP A N 1
ATOM 904 C CA . TRP A 1 119 ? 5.258 -3.111 -11.783 1.00 91.31 119 TRP A CA 1
ATOM 905 C C . TRP A 1 119 ? 6.084 -3.696 -12.919 1.00 91.31 119 TRP A C 1
ATOM 907 O O . TRP A 1 119 ? 5.899 -4.850 -13.290 1.00 91.31 119 TRP A O 1
ATOM 917 N N . TYR A 1 120 ? 6.976 -2.904 -13.495 1.00 88.25 120 TYR A N 1
ATOM 918 C CA . TYR A 1 120 ? 7.807 -3.258 -14.634 1.00 88.25 120 TYR A CA 1
ATOM 919 C C . TYR A 1 120 ? 9.281 -3.304 -14.267 1.00 88.25 120 TYR A C 1
ATOM 921 O O . TYR A 1 120 ? 9.729 -2.629 -13.340 1.00 88.25 120 TYR A O 1
ATOM 929 N N . GLN A 1 121 ? 10.049 -4.035 -15.073 1.00 85.25 121 GLN A N 1
ATOM 930 C CA . GLN A 1 121 ? 11.506 -3.995 -15.003 1.00 85.25 121 GLN A CA 1
ATOM 931 C C . GLN A 1 121 ? 12.061 -2.603 -15.313 1.00 85.25 121 GLN A C 1
ATOM 933 O O . GLN A 1 121 ? 13.016 -2.160 -14.686 1.00 85.25 121 GLN A O 1
ATOM 938 N N . SER A 1 122 ? 11.470 -1.906 -16.282 1.00 85.69 122 SER A N 1
ATOM 939 C CA . SER A 1 122 ? 11.920 -0.586 -16.712 1.00 85.69 122 SER A CA 1
ATOM 940 C C . SER A 1 122 ? 10.776 0.199 -17.342 1.00 85.69 122 SER A C 1
ATOM 942 O O . SER A 1 122 ? 9.876 -0.383 -17.948 1.00 85.69 122 SER A O 1
ATOM 944 N N . GLN A 1 123 ? 10.853 1.528 -17.264 1.00 86.38 123 GLN A N 1
ATOM 945 C CA . GLN A 1 123 ? 9.923 2.443 -17.934 1.00 86.38 123 GLN A CA 1
ATOM 946 C C . GLN A 1 123 ? 9.944 2.328 -19.471 1.00 86.38 123 GLN A C 1
ATOM 948 O O . GLN A 1 123 ? 8.975 2.707 -20.125 1.00 86.38 123 GLN A O 1
ATOM 953 N N . TYR A 1 124 ? 11.027 1.797 -20.054 1.00 85.50 124 TYR A N 1
ATOM 954 C CA . TYR A 1 124 ? 11.208 1.697 -21.510 1.00 85.50 124 TYR A CA 1
ATOM 955 C C . TYR A 1 124 ? 10.649 0.403 -22.119 1.00 85.50 124 TYR A C 1
ATOM 957 O O . TYR A 1 124 ? 10.480 0.319 -23.332 1.00 85.50 124 TYR A O 1
ATOM 965 N N . THR A 1 125 ? 10.362 -0.610 -21.299 1.00 78.50 125 THR A N 1
ATOM 966 C CA . THR A 1 125 ? 9.942 -1.947 -21.750 1.00 78.50 125 THR A CA 1
ATOM 967 C C . THR A 1 125 ? 8.738 -2.424 -20.949 1.00 78.50 125 THR A C 1
ATOM 969 O O . THR A 1 125 ? 8.858 -3.280 -20.072 1.00 78.50 125 THR A O 1
ATOM 972 N N . LYS A 1 126 ? 7.562 -1.871 -21.267 1.00 76.75 126 LYS A N 1
ATOM 973 C CA . LYS A 1 126 ? 6.301 -2.205 -20.584 1.00 76.75 126 LYS A CA 1
ATOM 974 C C . LYS A 1 126 ? 5.772 -3.610 -20.907 1.00 76.75 126 LYS A C 1
ATOM 976 O O . LYS A 1 126 ? 4.981 -4.152 -20.148 1.00 76.75 126 LYS A O 1
ATOM 981 N N . ASP A 1 127 ? 6.265 -4.239 -21.973 1.00 73.25 127 ASP A N 1
ATOM 982 C CA . ASP A 1 127 ? 5.904 -5.620 -22.327 1.00 73.25 127 ASP A CA 1
ATOM 983 C C . ASP A 1 127 ? 6.516 -6.672 -21.380 1.00 73.25 127 ASP A C 1
ATOM 985 O O . ASP A 1 127 ? 6.032 -7.805 -21.318 1.00 73.25 127 ASP A O 1
ATOM 989 N N . ASN A 1 128 ? 7.563 -6.295 -20.633 1.00 71.56 128 ASN A N 1
ATOM 990 C CA . ASN A 1 128 ? 8.210 -7.110 -19.603 1.00 71.56 128 ASN A CA 1
ATOM 991 C C . ASN A 1 128 ? 7.852 -6.553 -18.223 1.00 71.56 128 ASN A C 1
ATOM 993 O O . ASN A 1 128 ? 8.635 -5.841 -17.579 1.00 71.56 128 ASN A O 1
ATOM 997 N N . ASN A 1 129 ? 6.634 -6.854 -17.781 1.00 73.62 129 ASN A N 1
ATOM 998 C CA . ASN A 1 129 ? 6.181 -6.469 -16.461 1.00 73.62 129 ASN A CA 1
ATOM 999 C C . ASN A 1 129 ? 6.516 -7.551 -15.429 1.00 73.62 129 ASN A C 1
ATOM 1001 O O . ASN A 1 129 ? 6.277 -8.745 -15.627 1.00 73.62 129 ASN A O 1
ATOM 1005 N N . TYR A 1 130 ? 7.044 -7.091 -14.302 1.00 80.38 130 TYR A N 1
ATOM 1006 C CA . TYR A 1 130 ? 7.200 -7.890 -13.110 1.00 80.38 130 TYR A CA 1
ATOM 1007 C C . TYR A 1 130 ? 5.831 -8.300 -12.576 1.00 80.38 130 TYR A C 1
ATOM 1009 O O . TYR A 1 130 ? 5.532 -9.476 -12.493 1.00 80.38 130 TYR A O 1
ATOM 1017 N N . TYR A 1 131 ? 4.940 -7.371 -12.269 1.00 86.62 131 TYR A N 1
ATOM 1018 C CA . TYR A 1 131 ? 3.649 -7.730 -11.685 1.00 86.62 131 TYR A CA 1
ATOM 1019 C C . TYR A 1 131 ? 2.541 -6.856 -12.251 1.00 86.62 131 TYR A C 1
ATOM 1021 O O . TYR A 1 131 ? 2.795 -5.770 -12.778 1.00 86.62 131 TYR A O 1
ATOM 1029 N N . LYS A 1 132 ? 1.308 -7.351 -12.190 1.00 88.44 132 LYS A N 1
ATOM 1030 C CA . LYS A 1 132 ? 0.103 -6.567 -12.459 1.00 88.44 132 LYS A CA 1
ATOM 1031 C C . LYS A 1 132 ? -1.011 -7.031 -11.535 1.00 88.44 132 LYS A C 1
ATOM 1033 O O . LYS A 1 132 ? -1.087 -8.216 -11.211 1.00 88.44 132 LYS A O 1
ATOM 1038 N N . GLY A 1 133 ? -1.889 -6.119 -11.158 1.00 90.56 133 GLY A N 1
ATOM 1039 C CA . GLY A 1 133 ? -3.033 -6.462 -10.330 1.00 90.56 133 GLY A CA 1
ATOM 1040 C C . GLY A 1 133 ? -3.709 -5.230 -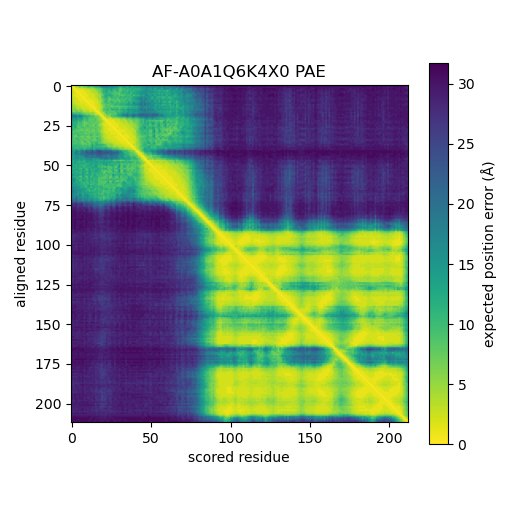9.768 1.00 90.56 133 GLY A C 1
ATOM 1041 O O . GLY A 1 133 ? -3.779 -4.202 -10.441 1.00 90.56 133 GLY A O 1
ATOM 1042 N N . THR A 1 134 ? -4.200 -5.331 -8.541 1.00 92.88 134 THR A N 1
ATOM 1043 C CA . THR A 1 134 ? -4.880 -4.238 -7.845 1.00 92.88 134 THR A CA 1
ATOM 1044 C C . THR A 1 134 ? -4.123 -3.826 -6.595 1.00 92.88 134 THR A C 1
ATOM 1046 O O . THR A 1 134 ? -3.317 -4.581 -6.046 1.00 92.88 134 THR A O 1
ATOM 1049 N N . TYR A 1 135 ? -4.361 -2.597 -6.152 1.00 93.50 135 TYR A N 1
ATOM 1050 C CA . TYR A 1 135 ? -3.773 -2.082 -4.930 1.00 93.50 135 TYR A CA 1
ATOM 1051 C C . TYR A 1 135 ? -4.812 -1.414 -4.037 1.00 93.50 135 TYR A C 1
ATOM 1053 O O . TYR A 1 135 ? -5.814 -0.866 -4.492 1.00 93.50 135 TYR A O 1
ATOM 1061 N N . SER A 1 136 ? -4.525 -1.417 -2.742 1.00 91.50 136 SER A N 1
ATOM 1062 C CA . SER A 1 136 ? -5.248 -0.634 -1.746 1.00 91.50 136 SER A CA 1
ATOM 1063 C C . SER A 1 136 ? -4.259 0.156 -0.905 1.00 91.50 136 SER A C 1
ATOM 1065 O O . SER A 1 136 ? -3.163 -0.330 -0.615 1.00 91.50 136 SER A O 1
ATOM 1067 N N . ILE A 1 137 ? -4.664 1.353 -0.497 1.00 90.50 137 ILE A N 1
ATOM 1068 C CA . ILE A 1 137 ? -3.883 2.235 0.362 1.00 90.50 137 ILE A CA 1
ATOM 1069 C C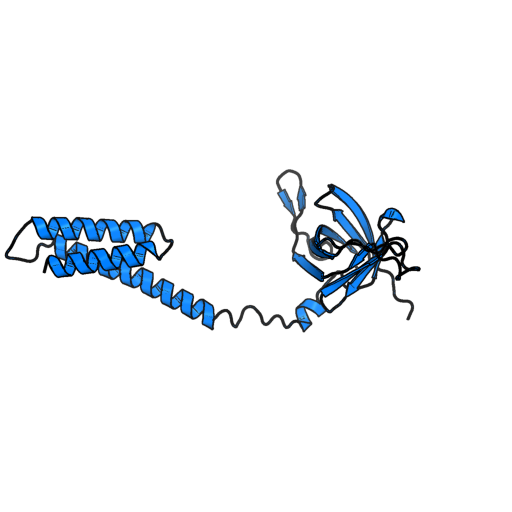 . ILE A 1 137 ? -4.683 2.549 1.619 1.00 90.50 137 ILE A C 1
ATOM 1071 O O . ILE A 1 137 ? -5.876 2.829 1.546 1.00 90.50 137 ILE A O 1
ATOM 1075 N N . THR A 1 138 ? -4.021 2.502 2.765 1.00 89.19 138 THR A N 1
ATOM 1076 C CA . THR A 1 138 ? -4.582 2.931 4.048 1.00 89.19 138 THR A CA 1
ATOM 1077 C C . THR A 1 138 ? -3.579 3.828 4.765 1.00 89.19 138 THR A C 1
ATOM 1079 O O . THR A 1 138 ? -2.377 3.722 4.495 1.00 89.19 138 THR A O 1
ATOM 1082 N N . PRO A 1 139 ? -4.019 4.687 5.701 1.00 88.69 139 PRO A N 1
ATOM 1083 C CA . PRO A 1 139 ? -3.105 5.317 6.647 1.00 88.69 139 PRO A CA 1
ATOM 1084 C C . PRO A 1 139 ? -2.227 4.255 7.318 1.00 88.69 139 PRO A C 1
ATOM 1086 O O . PRO A 1 139 ? -2.708 3.180 7.684 1.00 88.69 139 PRO A O 1
ATOM 1089 N N . GLY A 1 140 ? -0.933 4.536 7.409 1.00 86.06 140 GLY A N 1
ATOM 1090 C CA . GLY A 1 140 ? 0.071 3.640 7.965 1.00 86.06 140 GLY A CA 1
ATOM 1091 C C . GLY A 1 140 ? 0.646 4.165 9.276 1.00 86.06 140 GLY A C 1
ATOM 1092 O O . GLY A 1 140 ? 0.301 5.246 9.748 1.00 86.06 140 GLY A O 1
ATOM 1093 N N . ALA A 1 141 ? 1.547 3.384 9.865 1.00 86.06 141 ALA A N 1
ATOM 1094 C CA . ALA A 1 141 ? 2.312 3.795 11.031 1.00 86.06 141 ALA A CA 1
ATOM 1095 C C . ALA A 1 141 ? 3.688 3.119 11.052 1.00 86.06 141 ALA A C 1
ATOM 1097 O O . ALA A 1 141 ? 3.855 2.002 10.559 1.00 86.06 141 ALA A O 1
ATOM 1098 N N . LEU A 1 142 ? 4.668 3.782 11.659 1.00 83.06 142 LEU A N 1
ATOM 1099 C CA . LEU A 1 142 ? 5.999 3.245 11.919 1.00 83.06 142 LEU A CA 1
ATOM 1100 C C . LEU A 1 142 ? 6.197 3.057 13.422 1.00 83.06 142 LEU A C 1
ATOM 1102 O O . LEU A 1 142 ? 5.865 3.926 14.225 1.00 83.06 142 LEU A O 1
ATOM 1106 N N . GLN A 1 143 ? 6.774 1.923 13.817 1.00 80.25 143 GLN A N 1
ATOM 1107 C CA . GLN A 1 143 ? 7.189 1.708 15.200 1.00 80.25 143 GLN A CA 1
ATOM 1108 C C . GLN A 1 143 ? 8.665 2.078 15.358 1.00 80.25 143 GLN A C 1
ATOM 1110 O O . GLN A 1 143 ? 9.524 1.509 14.689 1.00 80.25 143 GLN A O 1
ATOM 1115 N N . ASN A 1 144 ? 8.964 2.999 16.271 1.00 74.12 144 ASN A N 1
ATOM 1116 C CA . ASN A 1 144 ? 10.322 3.429 16.581 1.00 74.12 144 ASN A CA 1
ATOM 1117 C C . ASN A 1 144 ? 10.539 3.419 18.100 1.00 74.12 144 ASN A C 1
ATOM 1119 O O . ASN A 1 144 ? 9.878 4.150 18.838 1.00 74.12 144 ASN A O 1
ATOM 1123 N N . ASN A 1 145 ? 11.438 2.553 18.581 1.00 76.75 145 ASN A N 1
ATOM 1124 C CA . ASN A 1 145 ? 11.777 2.404 20.004 1.00 76.75 145 ASN A CA 1
ATOM 1125 C C . ASN A 1 145 ? 10.551 2.270 20.933 1.00 76.75 145 ASN A C 1
ATOM 1127 O O . ASN A 1 145 ? 10.478 2.893 21.991 1.00 76.75 145 ASN A O 1
ATOM 1131 N N . GLY A 1 146 ? 9.560 1.476 20.517 1.00 80.25 146 GLY A N 1
ATOM 1132 C CA . GLY A 1 146 ? 8.332 1.234 21.284 1.00 80.25 146 GLY A CA 1
ATOM 1133 C C . GLY A 1 146 ? 7.267 2.333 21.180 1.00 80.25 146 GLY A C 1
ATOM 1134 O O . GLY A 1 146 ? 6.185 2.163 21.735 1.00 80.25 146 GLY A O 1
ATOM 1135 N N . LYS A 1 147 ? 7.524 3.425 20.449 1.00 84.19 147 LYS A N 1
ATOM 1136 C CA . LYS A 1 147 ? 6.521 4.445 20.109 1.00 84.19 147 LYS A CA 1
ATOM 1137 C C . LYS A 1 147 ? 5.983 4.218 18.700 1.00 84.19 147 LYS A C 1
ATOM 1139 O O . LYS A 1 147 ? 6.715 3.749 17.833 1.00 84.19 147 LYS A O 1
ATOM 1144 N N . ILE A 1 148 ? 4.712 4.548 18.495 1.00 85.69 148 ILE A N 1
ATOM 1145 C CA . ILE A 1 148 ? 4.051 4.488 17.189 1.00 85.69 148 ILE A CA 1
ATOM 1146 C C . ILE A 1 148 ? 3.989 5.909 16.628 1.00 85.69 148 ILE A C 1
ATOM 1148 O O . ILE A 1 148 ? 3.503 6.812 17.308 1.00 85.69 148 ILE A O 1
ATOM 1152 N N . ASP A 1 149 ? 4.498 6.086 15.416 1.00 84.88 149 ASP A N 1
ATOM 1153 C CA . ASP A 1 149 ? 4.441 7.315 14.632 1.00 84.88 149 ASP A CA 1
ATOM 1154 C C . ASP A 1 149 ? 3.462 7.118 13.469 1.00 84.88 149 ASP A C 1
ATOM 1156 O O . ASP A 1 149 ? 3.617 6.184 12.683 1.00 84.88 149 ASP A O 1
ATOM 1160 N N . TYR A 1 150 ? 2.445 7.972 13.381 1.00 85.00 150 TYR A N 1
ATOM 1161 C CA . TYR A 1 150 ? 1.414 7.927 12.337 1.00 85.00 150 TYR A CA 1
ATOM 1162 C C . TYR A 1 150 ? 1.716 8.887 11.173 1.00 85.00 150 TYR A C 1
ATOM 1164 O O . TYR A 1 150 ? 0.928 8.993 10.235 1.00 85.00 150 TYR A O 1
ATOM 1172 N N . GLY A 1 151 ? 2.857 9.580 11.221 1.00 84.81 151 GLY A N 1
ATOM 1173 C CA . GLY A 1 151 ? 3.190 10.656 10.301 1.00 84.81 151 GLY A CA 1
ATOM 1174 C C . GLY A 1 151 ? 2.509 11.968 10.686 1.00 84.81 151 GLY A C 1
ATOM 1175 O O . GLY A 1 151 ? 1.614 12.033 11.533 1.00 84.81 151 GLY A O 1
ATOM 1176 N N . THR A 1 152 ? 2.959 13.043 10.053 1.00 84.06 152 THR A N 1
ATOM 1177 C CA . THR A 1 152 ? 2.388 14.389 10.183 1.00 84.06 152 THR A CA 1
ATOM 1178 C C . THR A 1 152 ? 2.036 14.922 8.803 1.00 84.06 152 THR A C 1
ATOM 1180 O O . THR A 1 152 ? 2.459 14.354 7.799 1.00 84.06 152 THR A O 1
ATOM 1183 N N . GLU A 1 153 ? 1.299 16.028 8.737 1.00 83.44 153 GLU A N 1
ATOM 1184 C CA . GLU A 1 153 ? 1.041 16.719 7.469 1.00 83.44 153 GLU A CA 1
ATOM 1185 C C . GLU A 1 153 ? 2.364 16.995 6.724 1.00 83.44 153 GLU A C 1
ATOM 1187 O O . GLU A 1 153 ? 3.334 17.472 7.319 1.00 83.44 153 GLU A O 1
ATOM 1192 N N . GLY A 1 154 ? 2.428 16.613 5.446 1.00 81.81 154 GLY A N 1
ATOM 1193 C CA . GLY A 1 154 ? 3.628 16.677 4.602 1.00 81.81 154 GLY A CA 1
ATOM 1194 C C . GLY A 1 154 ? 4.606 15.499 4.740 1.00 81.81 154 GLY A C 1
ATOM 1195 O O . GLY A 1 154 ? 5.467 15.327 3.876 1.00 81.81 154 GLY A O 1
ATOM 1196 N N . HIS A 1 155 ? 4.456 14.671 5.775 1.00 87.25 155 HIS A N 1
ATOM 1197 C CA . HIS A 1 155 ? 5.269 13.481 6.061 1.00 87.25 155 HIS A CA 1
ATOM 1198 C C . HIS A 1 155 ? 4.393 12.273 6.395 1.00 87.25 155 HIS A C 1
ATOM 1200 O O . HIS A 1 155 ? 4.691 11.487 7.300 1.00 87.25 155 HIS A O 1
ATOM 1206 N N . GLU A 1 156 ? 3.270 12.150 5.697 1.00 91.94 156 GLU A N 1
ATOM 1207 C CA . GLU A 1 156 ? 2.290 11.116 5.969 1.00 91.94 156 GLU A CA 1
ATOM 1208 C C . GLU A 1 156 ? 2.864 9.722 5.695 1.00 91.94 156 GLU A C 1
ATOM 1210 O O . GLU A 1 156 ? 3.707 9.515 4.811 1.00 91.94 156 GLU A O 1
ATOM 1215 N N . ILE A 1 157 ? 2.373 8.753 6.462 1.00 92.69 157 ILE A N 1
ATOM 1216 C CA . ILE A 1 157 ? 2.743 7.349 6.344 1.00 92.69 157 ILE A CA 1
ATOM 1217 C C . ILE A 1 157 ? 1.530 6.584 5.831 1.00 92.69 157 ILE A C 1
ATOM 1219 O O . ILE A 1 157 ? 0.413 6.751 6.318 1.00 92.69 157 ILE A O 1
ATOM 1223 N N . TYR A 1 158 ? 1.765 5.704 4.868 1.00 92.44 158 TYR A N 1
ATOM 1224 C CA . TYR A 1 158 ? 0.750 4.878 4.238 1.00 92.44 158 TYR A CA 1
ATOM 1225 C C . TYR A 1 158 ? 1.171 3.416 4.248 1.00 92.44 158 TYR A C 1
ATOM 1227 O O . TYR A 1 158 ? 2.356 3.086 4.191 1.00 92.44 158 TYR A O 1
ATOM 1235 N N . THR A 1 159 ? 0.190 2.525 4.268 1.00 93.12 159 THR A N 1
ATOM 1236 C CA . THR A 1 159 ? 0.386 1.116 3.942 1.00 93.12 159 THR A CA 1
ATOM 1237 C C . THR A 1 159 ? -0.221 0.850 2.577 1.00 93.12 159 THR A C 1
ATOM 1239 O O . THR A 1 159 ? -1.397 1.124 2.350 1.00 93.12 159 THR A O 1
ATOM 1242 N N . ILE A 1 160 ? 0.589 0.316 1.667 1.00 94.25 160 ILE A N 1
ATOM 1243 C CA . ILE A 1 160 ? 0.155 -0.140 0.351 1.00 94.25 160 ILE A CA 1
ATOM 1244 C C . ILE A 1 160 ? 0.125 -1.661 0.374 1.00 94.25 160 ILE A C 1
ATOM 1246 O O . ILE A 1 160 ? 1.140 -2.309 0.639 1.00 94.25 160 ILE A O 1
ATOM 1250 N N . MET A 1 161 ? -1.035 -2.224 0.058 1.00 93.06 161 MET A N 1
ATOM 1251 C CA . MET A 1 161 ? -1.185 -3.650 -0.213 1.00 93.06 161 MET A CA 1
ATOM 1252 C C . MET A 1 161 ? -1.369 -3.844 -1.713 1.00 93.06 161 MET A C 1
ATOM 1254 O O . MET A 1 161 ? -2.205 -3.178 -2.323 1.00 93.06 161 MET A O 1
ATOM 1258 N N . LEU A 1 162 ? -0.577 -4.739 -2.296 1.00 92.75 162 LEU A N 1
ATOM 1259 C CA . LEU A 1 162 ? -0.636 -5.128 -3.700 1.00 92.75 162 LEU A CA 1
ATOM 1260 C C . LEU A 1 162 ? -1.152 -6.559 -3.787 1.00 92.75 162 LEU A C 1
ATOM 1262 O O . LEU A 1 162 ? -0.578 -7.450 -3.164 1.00 92.75 162 LEU A O 1
ATOM 1266 N N . TYR A 1 163 ? -2.177 -6.779 -4.597 1.00 90.94 163 TYR A N 1
ATOM 1267 C CA . TYR A 1 163 ? -2.707 -8.097 -4.930 1.00 90.94 163 TYR A CA 1
ATOM 1268 C C . TYR A 1 163 ? -2.425 -8.340 -6.401 1.00 90.94 163 TYR A C 1
ATOM 1270 O O . TYR A 1 163 ? -2.890 -7.572 -7.242 1.00 90.94 163 TYR A O 1
ATOM 1278 N N . TYR A 1 164 ? -1.628 -9.353 -6.726 1.00 86.62 164 TYR A N 1
ATOM 1279 C CA . TYR A 1 164 ? -1.154 -9.516 -8.095 1.00 86.62 164 TYR A CA 1
ATOM 1280 C C . TYR A 1 164 ? -0.974 -10.961 -8.503 1.00 86.62 164 TYR A C 1
ATOM 1282 O O . TYR A 1 164 ? -0.660 -11.831 -7.693 1.00 86.62 164 TYR A O 1
ATOM 1290 N N . ASP A 1 165 ? -1.102 -11.172 -9.805 1.00 76.19 165 ASP A N 1
ATOM 1291 C CA . ASP A 1 165 ? -0.711 -12.414 -10.440 1.00 76.19 165 ASP A CA 1
ATOM 1292 C C . ASP A 1 165 ? 0.718 -12.302 -10.990 1.00 76.19 165 ASP A C 1
ATOM 1294 O O . ASP A 1 165 ? 1.209 -11.231 -11.362 1.00 76.19 165 ASP A O 1
ATOM 1298 N N . SER A 1 166 ? 1.401 -13.443 -10.989 1.00 64.62 166 SER A N 1
ATOM 1299 C CA . SER A 1 166 ? 2.775 -13.630 -11.455 1.00 64.62 166 SER A CA 1
ATOM 1300 C C . SER A 1 166 ? 3.109 -13.076 -12.847 1.00 64.62 166 SER A C 1
ATOM 1302 O O . SER A 1 166 ? 2.279 -12.956 -13.746 1.00 64.62 166 SER A O 1
ATOM 1304 N N . GLN A 1 167 ? 4.410 -12.815 -12.992 1.00 64.44 167 GLN A N 1
ATOM 1305 C CA . GLN A 1 167 ? 5.088 -12.092 -14.064 1.00 64.44 167 GLN A CA 1
ATOM 1306 C C . GLN A 1 167 ? 5.053 -12.758 -15.445 1.00 64.44 167 GLN A C 1
ATOM 1308 O O . GLN A 1 167 ? 4.992 -13.985 -15.572 1.00 64.44 167 GLN A O 1
ATOM 1313 N N . LYS A 1 168 ? 5.291 -11.932 -16.472 1.00 60.31 168 LYS A N 1
ATOM 1314 C CA . LYS A 1 168 ? 5.833 -12.358 -17.766 1.00 60.31 168 LYS A CA 1
ATOM 1315 C C . LYS A 1 168 ? 7.276 -11.850 -17.873 1.00 60.31 168 LYS A C 1
ATOM 1317 O O . LYS A 1 168 ? 7.506 -10.703 -18.237 1.00 60.31 168 LYS A O 1
ATOM 1322 N N . VAL A 1 169 ? 8.255 -12.705 -17.571 1.00 58.75 169 VAL A N 1
ATOM 1323 C CA . VAL A 1 169 ? 9.685 -12.396 -17.778 1.00 58.75 169 VAL A CA 1
ATOM 1324 C C . VAL A 1 169 ? 10.163 -13.163 -18.998 1.00 58.75 169 VAL A C 1
ATOM 1326 O O . VAL A 1 169 ? 10.015 -14.384 -19.058 1.00 58.75 169 VAL A O 1
ATOM 1329 N N . ASN A 1 170 ? 10.715 -12.462 -19.990 1.00 65.00 170 ASN A N 1
ATOM 1330 C CA . ASN A 1 170 ? 11.204 -13.066 -21.236 1.00 65.00 170 ASN A CA 1
ATOM 1331 C C . ASN A 1 170 ? 10.146 -13.922 -21.965 1.00 65.00 170 ASN A C 1
ATOM 1333 O O . ASN A 1 170 ? 10.460 -14.950 -22.559 1.00 65.00 170 ASN A O 1
ATOM 1337 N N . GLY A 1 171 ? 8.873 -13.523 -21.897 1.00 58.59 171 GLY A N 1
ATOM 1338 C CA . GLY A 1 171 ? 7.779 -14.212 -22.586 1.00 58.59 171 GLY A CA 1
ATOM 1339 C C . GLY A 1 171 ? 7.185 -15.425 -21.863 1.00 58.59 171 GLY A C 1
ATOM 1340 O O . GLY A 1 171 ? 6.145 -15.913 -22.302 1.00 58.59 171 GLY A O 1
ATOM 1341 N N . VAL A 1 172 ? 7.772 -15.879 -20.752 1.00 59.41 172 VAL A N 1
ATOM 1342 C CA . VAL A 1 172 ? 7.254 -17.012 -19.972 1.00 59.41 172 VAL A CA 1
ATOM 1343 C C . VAL A 1 172 ? 6.338 -16.492 -18.870 1.00 59.41 172 VAL A C 1
ATOM 1345 O O . VAL A 1 172 ? 6.774 -15.730 -18.009 1.00 59.41 172 VAL A O 1
ATOM 1348 N N . SER A 1 173 ? 5.069 -16.902 -18.905 1.00 60.81 173 SER A N 1
ATOM 1349 C CA . SER A 1 173 ? 4.102 -16.624 -17.842 1.00 60.81 173 SER A CA 1
ATOM 1350 C C . SER A 1 173 ? 4.089 -17.780 -16.849 1.00 60.81 173 SER A C 1
ATOM 1352 O O . SER A 1 173 ? 4.050 -18.951 -17.229 1.00 60.81 173 SER A O 1
ATOM 1354 N N . LYS A 1 174 ? 4.126 -17.444 -15.566 1.00 62.50 174 LYS A N 1
ATOM 1355 C CA . LYS A 1 174 ? 3.726 -18.336 -14.480 1.00 62.50 174 LYS A CA 1
ATOM 1356 C C . LYS A 1 174 ? 2.483 -17.696 -13.881 1.00 62.50 174 LYS A C 1
ATOM 1358 O O . LYS A 1 174 ? 2.442 -16.479 -13.824 1.00 62.50 174 LYS A O 1
ATOM 1363 N N . GLU A 1 175 ? 1.484 -18.461 -13.465 1.00 62.94 175 GLU A N 1
ATOM 1364 C CA . GLU A 1 175 ? 0.330 -17.917 -12.742 1.00 62.94 175 GLU A CA 1
ATOM 1365 C C . GLU A 1 175 ? 0.449 -18.325 -11.277 1.00 62.94 175 GLU A C 1
ATOM 1367 O O . GLU A 1 175 ? 0.555 -19.504 -10.937 1.00 62.94 175 GLU A O 1
ATOM 1372 N N . ARG A 1 176 ? 0.509 -17.321 -10.408 1.00 66.31 176 ARG A N 1
ATOM 1373 C CA . ARG A 1 176 ? 0.443 -17.453 -8.956 1.00 66.31 176 ARG A CA 1
ATOM 1374 C C . ARG A 1 176 ? -0.035 -16.115 -8.429 1.00 66.31 176 ARG A C 1
ATOM 1376 O O . ARG A 1 176 ? 0.626 -15.112 -8.697 1.00 66.31 176 ARG A O 1
ATOM 1383 N N . THR A 1 177 ? -1.141 -16.138 -7.703 1.00 76.06 177 THR A N 1
ATOM 1384 C CA . THR A 1 177 ? -1.635 -14.989 -6.953 1.00 76.06 177 THR A CA 1
ATOM 1385 C C . THR A 1 177 ? -0.786 -14.830 -5.699 1.00 76.06 177 THR A C 1
ATOM 1387 O O . THR A 1 177 ? -0.606 -15.784 -4.936 1.00 76.06 177 THR A O 1
ATOM 1390 N N . ASP A 1 178 ? -0.224 -13.644 -5.518 1.00 83.31 178 ASP A N 1
ATOM 1391 C CA . ASP A 1 178 ? 0.626 -13.289 -4.387 1.00 83.31 178 ASP A CA 1
ATOM 1392 C C . ASP A 1 178 ? 0.223 -11.917 -3.826 1.00 83.31 178 ASP A C 1
ATOM 1394 O O . ASP A 1 178 ? -0.580 -11.185 -4.419 1.00 83.31 178 ASP A O 1
ATOM 1398 N N . MET A 1 179 ? 0.767 -11.584 -2.657 1.00 88.19 179 MET A N 1
ATOM 1399 C CA . MET A 1 179 ? 0.501 -10.332 -1.959 1.00 88.19 179 MET A CA 1
ATOM 1400 C C . MET A 1 179 ? 1.806 -9.610 -1.630 1.00 88.19 179 MET A C 1
ATOM 1402 O O . MET A 1 179 ? 2.741 -10.178 -1.071 1.00 88.19 179 MET A O 1
ATOM 1406 N N . GLY A 1 180 ? 1.855 -8.321 -1.946 1.00 90.19 180 GLY A N 1
ATOM 1407 C CA . GLY A 1 180 ? 2.908 -7.408 -1.514 1.00 90.19 180 GLY A CA 1
ATOM 1408 C C . GLY A 1 180 ? 2.378 -6.465 -0.445 1.00 90.19 180 GLY A C 1
ATOM 1409 O O . GLY A 1 180 ? 1.259 -5.974 -0.560 1.00 90.19 180 GLY A O 1
ATOM 1410 N N . MET A 1 181 ? 3.182 -6.181 0.575 1.00 93.94 181 MET A N 1
ATOM 1411 C CA . MET A 1 181 ? 2.844 -5.204 1.606 1.00 93.94 181 MET A CA 1
ATOM 1412 C C . MET A 1 181 ? 4.014 -4.247 1.803 1.00 93.94 181 MET A C 1
ATOM 1414 O O . MET A 1 181 ? 5.146 -4.674 2.044 1.00 93.94 181 MET A O 1
ATOM 1418 N N . PHE A 1 182 ? 3.733 -2.952 1.703 1.00 94.38 182 PHE A N 1
ATOM 1419 C CA . PHE A 1 182 ? 4.736 -1.900 1.770 1.00 94.38 182 PHE A CA 1
ATOM 1420 C C . PHE A 1 182 ? 4.290 -0.799 2.724 1.00 94.38 182 PHE A C 1
ATOM 1422 O O . PHE A 1 182 ? 3.140 -0.368 2.678 1.00 94.38 182 PHE A O 1
ATOM 1429 N N . ILE A 1 183 ? 5.208 -0.318 3.559 1.00 94.62 183 ILE A N 1
ATOM 1430 C CA . ILE A 1 183 ? 5.032 0.954 4.263 1.00 94.62 183 ILE A CA 1
ATOM 1431 C C . ILE A 1 183 ? 5.704 2.032 3.429 1.00 94.62 183 ILE A C 1
ATOM 1433 O O . ILE A 1 183 ? 6.857 1.879 3.029 1.00 94.62 183 ILE A O 1
ATOM 1437 N N . VAL A 1 184 ? 4.978 3.112 3.173 1.00 94.19 184 VAL A N 1
ATOM 1438 C CA . VAL A 1 184 ? 5.430 4.232 2.359 1.00 94.19 184 VAL A CA 1
ATOM 1439 C C . VAL A 1 184 ? 5.352 5.507 3.174 1.00 94.19 184 VAL A C 1
ATOM 1441 O O . VAL A 1 184 ? 4.289 5.859 3.671 1.00 94.19 184 VAL A O 1
ATOM 1444 N N . GLN A 1 185 ? 6.477 6.198 3.304 1.00 94.56 185 GLN A N 1
ATOM 1445 C CA . GLN A 1 185 ? 6.575 7.477 3.992 1.00 94.56 185 GLN A CA 1
ATOM 1446 C C . GLN A 1 185 ? 6.832 8.589 2.980 1.00 94.56 185 GLN A C 1
ATOM 1448 O O . GLN A 1 185 ? 7.781 8.513 2.191 1.00 94.56 185 GLN A O 1
ATOM 1453 N N . LYS A 1 186 ? 6.002 9.634 3.019 1.00 93.12 186 LYS A N 1
ATOM 1454 C CA . LYS A 1 186 ? 6.185 10.839 2.209 1.00 93.12 186 LYS A CA 1
ATOM 1455 C C . LYS A 1 186 ? 7.418 11.611 2.656 1.00 93.12 186 LYS A C 1
ATOM 1457 O O . LYS A 1 186 ? 7.506 12.064 3.795 1.00 93.12 186 LYS A O 1
ATOM 1462 N N . GLU A 1 187 ? 8.361 11.785 1.737 1.00 92.31 187 GLU A N 1
ATOM 1463 C CA . GLU A 1 187 ? 9.463 12.735 1.911 1.00 92.31 187 GLU A CA 1
ATOM 1464 C C . GLU A 1 187 ? 9.131 14.063 1.222 1.00 92.31 187 GLU A C 1
ATOM 1466 O O . GLU A 1 187 ? 9.391 15.132 1.769 1.00 92.31 187 GLU A O 1
ATOM 1471 N N . SER A 1 188 ? 8.516 13.997 0.038 1.00 90.81 188 SER A N 1
ATOM 1472 C CA . SER A 1 188 ? 7.998 15.145 -0.709 1.00 90.81 188 SER A CA 1
ATOM 1473 C C . SER A 1 188 ? 6.857 14.712 -1.642 1.00 90.81 188 SER A C 1
ATOM 1475 O O . SER A 1 188 ? 6.558 13.526 -1.763 1.00 90.81 188 SER A O 1
ATOM 1477 N N . GLU A 1 189 ? 6.240 15.650 -2.367 1.00 88.44 189 GLU A N 1
ATOM 1478 C CA . GLU A 1 189 ? 5.228 15.337 -3.400 1.00 88.44 189 GLU A CA 1
ATOM 1479 C C . GLU A 1 189 ? 5.742 14.426 -4.529 1.00 88.44 189 GLU A C 1
ATOM 1481 O O . GLU A 1 189 ? 4.960 13.837 -5.280 1.00 88.44 189 GLU A O 1
ATOM 1486 N N . THR A 1 190 ? 7.064 14.329 -4.685 1.00 91.94 190 THR A N 1
ATOM 1487 C CA . THR A 1 190 ? 7.711 13.577 -5.762 1.00 91.94 190 THR A CA 1
ATOM 1488 C C . THR A 1 190 ? 8.612 12.460 -5.262 1.00 91.94 190 THR A C 1
ATOM 1490 O O . THR A 1 190 ? 9.232 11.796 -6.090 1.00 91.94 190 THR A O 1
ATOM 1493 N N . LYS A 1 191 ? 8.694 12.221 -3.950 1.00 94.56 191 LYS A N 1
ATOM 1494 C CA . LYS A 1 191 ? 9.581 11.205 -3.386 1.00 94.56 191 LYS A CA 1
ATOM 1495 C C . LYS A 1 191 ? 8.960 10.504 -2.189 1.00 94.56 191 LYS A C 1
ATOM 1497 O O . LYS A 1 191 ? 8.499 11.134 -1.235 1.00 94.56 191 LYS A O 1
ATOM 1502 N N . PHE A 1 192 ? 9.043 9.182 -2.236 1.00 95.50 192 PHE A N 1
ATOM 1503 C CA . PHE A 1 192 ? 8.602 8.292 -1.181 1.00 95.50 192 PHE A CA 1
ATOM 1504 C C . PHE A 1 192 ? 9.726 7.360 -0.742 1.00 95.50 192 PHE A C 1
ATOM 1506 O O . PHE A 1 192 ? 10.429 6.784 -1.576 1.00 95.50 192 PHE A O 1
ATOM 1513 N N . ASN A 1 193 ? 9.817 7.162 0.570 1.00 95.12 193 ASN A N 1
ATOM 1514 C CA . ASN A 1 193 ? 10.660 6.144 1.183 1.00 95.12 193 ASN A CA 1
ATOM 1515 C C . ASN A 1 193 ? 9.801 4.905 1.425 1.00 95.12 193 ASN A C 1
ATOM 1517 O O . ASN A 1 193 ? 8.728 4.997 2.024 1.00 95.12 193 ASN A O 1
ATOM 1521 N N . VAL A 1 194 ? 10.247 3.754 0.934 1.00 95.19 194 VAL A N 1
ATOM 1522 C CA . VAL A 1 194 ? 9.457 2.524 0.901 1.00 95.19 194 VAL A CA 1
ATOM 1523 C C . VAL A 1 194 ? 10.168 1.429 1.680 1.00 95.19 194 VAL A C 1
ATOM 1525 O O . VAL A 1 194 ? 11.346 1.147 1.466 1.00 95.19 194 VAL A O 1
ATOM 1528 N N . ARG A 1 195 ? 9.423 0.766 2.562 1.00 94.06 195 ARG A N 1
ATOM 1529 C CA . ARG A 1 195 ? 9.836 -0.457 3.248 1.00 94.06 195 ARG A CA 1
ATOM 1530 C C . ARG A 1 195 ? 8.974 -1.610 2.765 1.00 94.06 195 ARG A C 1
ATOM 1532 O O . ARG A 1 195 ? 7.753 -1.565 2.899 1.00 94.06 195 ARG A O 1
ATOM 1539 N N . ASN A 1 196 ? 9.601 -2.659 2.251 1.00 92.56 196 ASN A N 1
ATOM 1540 C CA . ASN A 1 196 ? 8.925 -3.921 1.976 1.00 92.56 196 ASN A CA 1
ATOM 1541 C C . ASN A 1 196 ? 8.757 -4.695 3.289 1.00 92.56 196 ASN A C 1
ATOM 1543 O O . ASN A 1 196 ? 9.741 -5.060 3.925 1.00 92.56 196 ASN A O 1
ATOM 1547 N N . MET A 1 197 ? 7.517 -4.963 3.689 1.00 91.06 197 MET A N 1
ATOM 1548 C CA . MET A 1 197 ? 7.212 -5.630 4.958 1.00 91.06 197 MET A CA 1
ATOM 1549 C C . MET A 1 197 ? 7.524 -7.129 4.951 1.00 91.06 197 MET A C 1
ATOM 1551 O O . MET A 1 197 ? 7.670 -7.724 6.014 1.00 91.06 197 MET A O 1
ATOM 1555 N N . MET A 1 198 ? 7.635 -7.741 3.771 1.00 86.88 198 MET A N 1
ATOM 1556 C CA . MET A 1 198 ? 7.917 -9.171 3.627 1.00 86.88 198 MET A CA 1
ATOM 1557 C C . MET A 1 198 ? 9.415 -9.468 3.705 1.00 86.88 198 MET A C 1
ATOM 1559 O O . MET A 1 198 ? 9.815 -10.497 4.242 1.00 86.88 198 MET A O 1
ATOM 1563 N N . THR A 1 199 ? 10.244 -8.583 3.148 1.00 88.81 199 THR A N 1
ATOM 1564 C CA . THR A 1 199 ? 11.706 -8.760 3.064 1.00 88.81 199 THR A CA 1
ATOM 1565 C C . THR A 1 199 ? 12.488 -7.851 4.004 1.00 88.81 199 THR A C 1
ATOM 1567 O O . THR A 1 199 ? 13.702 -7.993 4.103 1.00 88.81 199 THR A O 1
ATOM 1570 N N . ASP A 1 200 ? 11.816 -6.898 4.648 1.00 87.94 200 ASP A N 1
ATOM 1571 C CA . ASP A 1 200 ? 12.410 -5.827 5.453 1.00 87.94 200 ASP A CA 1
ATOM 1572 C C . ASP A 1 200 ? 13.410 -4.932 4.692 1.00 87.94 200 ASP A C 1
ATOM 1574 O O . ASP A 1 200 ? 14.238 -4.238 5.276 1.00 87.94 200 ASP A O 1
ATOM 1578 N N . SER A 1 201 ? 13.350 -4.942 3.357 1.00 91.50 201 SER A N 1
ATOM 1579 C CA . SER A 1 201 ? 14.226 -4.130 2.512 1.00 91.50 201 SER A CA 1
ATOM 1580 C C . SER A 1 201 ? 13.686 -2.713 2.337 1.00 91.50 201 SER A C 1
ATOM 1582 O O . SER A 1 201 ? 12.475 -2.522 2.195 1.00 91.50 201 SER A O 1
ATOM 1584 N N . PHE A 1 202 ? 14.596 -1.746 2.233 1.00 93.94 202 PHE A N 1
ATOM 1585 C CA . PHE A 1 202 ? 14.288 -0.331 2.036 1.00 93.94 202 PHE A CA 1
ATOM 1586 C C . PHE A 1 202 ? 14.746 0.141 0.660 1.00 93.94 202 PHE A C 1
ATOM 1588 O O . PHE A 1 202 ? 15.816 -0.250 0.194 1.00 93.94 202 PHE A O 1
ATOM 1595 N N . PHE A 1 203 ? 13.941 0.985 0.029 1.00 95.44 203 PHE A N 1
ATOM 1596 C CA . PHE A 1 203 ? 14.258 1.640 -1.236 1.00 95.44 203 PHE A CA 1
ATOM 1597 C C . PHE A 1 203 ? 13.446 2.924 -1.375 1.00 95.44 203 PHE A C 1
ATOM 1599 O O . PHE A 1 203 ? 12.460 3.124 -0.664 1.00 95.44 203 PHE A O 1
ATOM 1606 N N . ASN A 1 204 ? 13.832 3.782 -2.312 1.00 96.12 204 ASN A N 1
ATOM 1607 C CA . ASN A 1 204 ? 13.084 4.997 -2.610 1.00 96.12 204 ASN A CA 1
ATOM 1608 C C . ASN A 1 204 ? 12.412 4.891 -3.972 1.00 96.12 204 ASN A C 1
ATOM 1610 O O . ASN A 1 204 ? 12.937 4.262 -4.893 1.00 96.12 204 ASN A O 1
ATOM 1614 N N . ILE A 1 205 ? 11.267 5.555 -4.109 1.00 95.88 205 ILE A N 1
ATOM 1615 C CA . ILE A 1 205 ? 10.615 5.753 -5.401 1.00 95.88 205 ILE A CA 1
ATOM 1616 C C . ILE A 1 205 ? 10.414 7.244 -5.661 1.00 95.88 205 ILE A C 1
ATOM 1618 O O . ILE A 1 205 ? 10.030 8.005 -4.770 1.00 95.88 205 ILE A O 1
ATOM 1622 N N . ASN A 1 206 ? 10.675 7.660 -6.896 1.00 95.44 206 ASN A N 1
ATOM 1623 C CA . ASN A 1 206 ? 10.580 9.048 -7.332 1.00 95.44 206 ASN A CA 1
ATOM 1624 C C . ASN A 1 206 ? 9.521 9.187 -8.422 1.00 95.44 206 ASN A C 1
ATOM 1626 O O . ASN A 1 206 ? 9.476 8.380 -9.352 1.00 95.44 206 ASN A O 1
ATOM 1630 N N . LYS A 1 207 ? 8.681 10.217 -8.326 1.00 93.50 207 LYS A N 1
ATOM 1631 C CA . LYS A 1 207 ? 7.623 10.482 -9.299 1.00 93.50 207 LYS A CA 1
ATOM 1632 C C . LYS A 1 207 ? 8.241 10.911 -10.620 1.00 93.50 207 LYS A C 1
ATOM 1634 O O . LYS A 1 207 ? 9.021 11.863 -10.668 1.00 93.50 207 LYS A O 1
ATOM 1639 N N . ILE A 1 208 ? 7.858 10.243 -11.699 1.00 89.56 208 ILE A N 1
ATOM 1640 C CA . ILE A 1 208 ? 8.230 10.655 -13.048 1.00 89.56 208 ILE A CA 1
ATOM 1641 C C . ILE A 1 208 ? 7.268 11.765 -13.458 1.00 89.56 208 ILE A C 1
ATOM 1643 O O . ILE A 1 208 ? 6.057 11.549 -13.555 1.00 89.56 208 ILE A O 1
ATOM 1647 N N . GLN A 1 209 ? 7.792 12.970 -13.680 1.00 72.56 209 GLN A N 1
ATOM 1648 C CA . GLN A 1 209 ? 7.000 14.029 -14.294 1.00 72.56 209 GLN A CA 1
ATOM 1649 C C . GLN A 1 209 ? 6.682 13.610 -15.729 1.00 72.56 209 GLN A C 1
ATOM 1651 O O . GLN A 1 209 ? 7.581 13.329 -16.520 1.00 72.56 209 GLN A O 1
ATOM 1656 N N . SER A 1 210 ? 5.392 13.533 -16.056 1.00 56.62 210 SER A N 1
ATOM 1657 C CA . SER A 1 210 ? 4.971 13.410 -17.446 1.00 56.62 210 SER A CA 1
ATOM 1658 C C . SER A 1 210 ? 5.421 14.680 -18.158 1.00 56.62 210 SER A C 1
ATOM 1660 O O . SER A 1 210 ? 4.846 15.740 -17.918 1.00 56.62 210 SER A O 1
ATOM 1662 N N . ASN A 1 211 ? 6.437 14.585 -19.014 1.00 42.59 211 ASN A N 1
ATOM 1663 C CA . ASN A 1 211 ? 6.656 15.598 -20.038 1.00 42.59 211 ASN A CA 1
ATOM 1664 C C . ASN A 1 211 ? 5.453 15.502 -20.980 1.00 42.59 211 ASN A C 1
ATOM 1666 O O . ASN A 1 211 ? 5.392 14.597 -21.811 1.00 42.59 211 ASN A O 1
ATOM 1670 N N . ALA A 1 212 ? 4.445 16.337 -20.727 1.00 34.34 212 ALA A N 1
ATOM 1671 C CA . ALA A 1 212 ? 3.332 16.555 -21.640 1.00 34.34 212 ALA A CA 1
ATOM 1672 C C . ALA A 1 212 ? 3.819 17.287 -22.895 1.00 34.34 212 ALA A C 1
ATOM 1674 O O . ALA A 1 212 ? 4.723 18.145 -22.757 1.00 34.34 212 ALA A O 1
#

Nearest PDB structures (foldseek):
  4uv2-assembly7_E  TM=4.502E-01  e=6.045E+00  Escherichia coli str. K-12 substr. MC4100

Solvent-accessible surface area (backbone atoms only — not comparable to full-atom values): 11497 Å² total; per-residue (Å²): 110,48,67,60,44,42,51,50,24,50,55,40,41,54,57,27,75,75,42,99,45,72,66,45,43,53,40,24,52,53,16,33,54,31,21,52,52,36,53,72,71,54,96,86,65,90,47,71,58,34,53,52,15,51,52,40,37,51,54,41,50,50,55,52,50,51,52,50,52,51,52,56,42,46,71,68,58,55,77,75,81,74,70,73,42,74,64,52,66,44,73,67,45,86,71,61,43,42,33,36,34,80,44,75,89,70,14,21,38,39,35,44,82,87,35,38,34,41,32,19,55,36,87,89,42,74,87,38,26,50,37,42,40,39,50,50,78,44,87,25,68,48,79,55,98,92,42,81,43,56,54,46,95,77,36,42,26,28,31,39,41,36,44,30,40,47,30,33,62,95,83,48,72,51,89,48,80,48,77,47,48,32,42,36,34,36,71,45,101,48,32,34,44,34,35,35,69,86,77,73,46,77,52,41,36,33,53,57,78,79,86,123

Mean predicted aligned error: 17.72 Å